Protein AF-0000000069709368 (afdb_homodimer)

Nearest PDB structures (foldseek):
  3f72-assembly1_A  TM=7.891E-01  e=1.833E-05  Staphylococcus aureus
  3f72-assembly2_C  TM=7.625E-01  e=3.034E-05  Staphylococcus aureus
  6xjf-assembly4_D  TM=6.792E-01  e=9.091E-04  Pyrococcus furiosus DSM 3638
  6xjf-assembly3_C  TM=7.004E-01  e=1.817E-03  Pyrococcus furiosus DSM 3638
  6kf9-assembly1_G  TM=6.486E-01  e=1.504E-03  Thermococcus kodakarensis KOD1

Solvent-accessible surface area (backbone atoms only — not comparable to full-atom values): 15000 Å² total; per-residue (Å²): 134,82,78,76,74,74,74,79,75,76,56,71,63,54,62,36,52,51,32,19,47,48,48,43,25,33,71,74,58,35,90,72,49,56,77,51,51,58,55,50,26,47,52,35,40,51,52,24,35,65,64,43,33,31,50,51,54,51,33,71,74,63,48,63,43,30,64,64,52,49,13,63,69,26,56,32,56,48,81,75,38,49,63,49,52,50,51,36,38,74,69,48,29,31,42,83,43,74,40,74,37,85,92,43,102,43,76,46,58,31,34,30,58,28,74,60,24,47,52,50,51,49,53,52,54,49,49,51,52,53,52,48,50,54,51,71,72,93,134,82,79,75,77,73,71,78,75,76,56,72,64,54,62,36,49,51,33,19,46,49,50,43,26,33,70,73,56,37,89,68,55,56,77,51,51,57,54,50,28,49,50,34,40,50,51,24,36,64,63,42,32,31,52,52,53,52,34,71,74,64,47,61,40,29,63,64,54,48,14,61,70,26,56,34,57,47,81,75,39,50,64,50,50,52,52,35,38,74,71,49,30,32,44,82,44,75,40,76,37,86,92,42,102,44,74,45,58,32,34,29,58,28,74,60,25,48,52,50,51,48,54,52,53,50,48,50,54,53,52,48,50,56,53,71,72,93

InterPro domains:
  IPR001845 HTH ArsR-type DNA-binding domain [PS50987] (32-127)
  IPR001845 HTH ArsR-type DNA-binding domain [SM00418] (42-125)
  IPR011991 ArsR-like helix-turn-helix domain [cd00090] (47-115)
  IPR036388 Winged helix-like DNA-binding domain superfamily [G3DSA:1.10.10.10] (38-133)
  IPR036390 Winged helix DNA-binding domain superfamily [SSF46785] (39-126)
  IPR051011 Metal-responsive transcriptional regulator [PTHR43132] (37-122)

Sequence (276 aa):
MADSSSAPRPDPDDGERADAIAAVTAGLFGDHNLLGLEEYLELFEEIAERNRFAVLFVL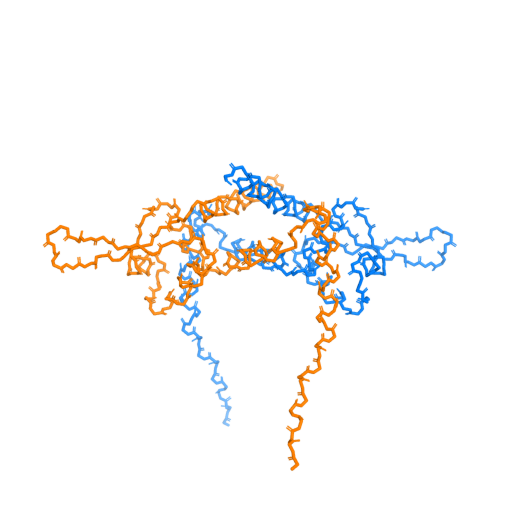SSEEKMSATELGEALGRSENGLHYHLNRLVNAGLIENRKQAKPDAEGLYSYYELTGLGADLTDAVTTFIQEEKHAFEHYMADSSSAPRPDPDDGERADAIAAVTAGLFGDHNLLGLEEYLELFEEIAERNRFAVLFVLSSEEKMSATELGEALGRSENGLHYHLNRLVNAGLIENRKQAKPDAEGLYSYYELTGLGADLTDAVTTFIQEEKHAFEHY

Structure (mmCIF, N/CA/C/O backbone):
data_AF-0000000069709368-model_v1
#
loop_
_entity.id
_entity.type
_entity.pdbx_description
1 polymer 'MarR family transcriptional regulator'
#
loop_
_atom_site.group_PDB
_atom_site.id
_atom_site.type_symbol
_atom_site.label_atom_id
_atom_site.label_alt_id
_atom_site.label_comp_id
_atom_site.label_asym_id
_atom_site.label_entity_id
_atom_site.label_seq_id
_atom_site.pdbx_PDB_ins_code
_atom_site.Cartn_x
_atom_site.Cartn_y
_atom_site.Cartn_z
_atom_site.occupancy
_atom_site.B_iso_or_equiv
_atom_site.auth_seq_id
_atom_site.auth_comp_id
_atom_site.auth_asym_id
_atom_site.auth_atom_id
_atom_site.pdbx_PDB_model_num
ATOM 1 N N . MET A 1 1 ? -30.094 -17.875 36.5 1 26.02 1 MET A N 1
ATOM 2 C CA . MET A 1 1 ? -29.609 -18.594 35.344 1 26.02 1 MET A CA 1
ATOM 3 C C . MET A 1 1 ? -28.828 -17.672 34.406 1 26.02 1 MET A C 1
ATOM 5 O O . MET A 1 1 ? -29.391 -16.719 33.844 1 26.02 1 MET A O 1
ATOM 9 N N . ALA A 1 2 ? -27.5 -17.391 34.688 1 39.81 2 ALA A N 1
ATOM 10 C CA . ALA A 1 2 ? -26.578 -16.5 34 1 39.81 2 ALA A CA 1
ATOM 11 C C . ALA A 1 2 ? -26.453 -16.859 32.531 1 39.81 2 ALA A C 1
ATOM 13 O O . ALA A 1 2 ? -26.25 -18.016 32.156 1 39.81 2 ALA A O 1
ATOM 14 N N . ASP A 1 3 ? -27.141 -16.188 31.656 1 36.22 3 ASP A N 1
ATOM 15 C CA . ASP A 1 3 ? -27.062 -16.359 30.219 1 36.22 3 ASP A CA 1
ATOM 16 C C . ASP A 1 3 ? -25.609 -16.281 29.734 1 36.22 3 ASP A C 1
ATOM 18 O O . ASP A 1 3 ? -24.938 -15.273 29.938 1 36.22 3 ASP A O 1
ATOM 22 N N . SER A 1 4 ? -24.922 -17.438 29.656 1 41.28 4 SER A N 1
ATOM 23 C CA . SER A 1 4 ? -23.578 -17.656 29.125 1 41.28 4 SER A CA 1
ATOM 24 C C . SER A 1 4 ? -23.422 -17.031 27.75 1 41.28 4 SER A C 1
ATOM 26 O O . SER A 1 4 ? -24.016 -17.516 26.781 1 41.28 4 SER A O 1
ATOM 28 N N . SER A 1 5 ? -23.312 -15.766 27.672 1 40.75 5 SER A N 1
ATOM 29 C CA . SER A 1 5 ? -23.062 -15.055 26.422 1 40.75 5 SER A CA 1
ATOM 30 C C . SER A 1 5 ? -21.953 -15.734 25.609 1 40.75 5 SER A C 1
ATOM 32 O O . SER A 1 5 ? -20.828 -15.883 26.094 1 40.75 5 SER A O 1
ATOM 34 N N . SER A 1 6 ? -22.297 -16.75 24.812 1 37.56 6 SER A N 1
ATOM 35 C CA . SER A 1 6 ? -21.422 -17.484 23.906 1 37.56 6 SER A CA 1
ATOM 36 C C . SER A 1 6 ? -20.469 -16.547 23.172 1 37.56 6 SER A C 1
ATOM 38 O O . SER A 1 6 ? -20.875 -15.539 22.609 1 37.56 6 SER A O 1
ATOM 40 N N . ALA A 1 7 ? -19.234 -16.484 23.594 1 45.69 7 ALA A N 1
ATOM 41 C CA . ALA A 1 7 ? -18.156 -15.781 22.891 1 45.69 7 ALA A CA 1
ATOM 42 C C . ALA A 1 7 ? -18.25 -15.977 21.391 1 45.69 7 ALA A C 1
ATOM 44 O O . ALA A 1 7 ? -18.562 -17.078 20.906 1 45.69 7 ALA A O 1
ATOM 45 N N . PRO A 1 8 ? -18.391 -14.969 20.531 1 45.47 8 PRO A N 1
ATOM 46 C CA . PRO A 1 8 ? -18.594 -15.164 19.094 1 45.47 8 PRO A CA 1
ATOM 47 C C . PRO A 1 8 ? -17.609 -16.172 18.5 1 45.47 8 PRO A C 1
ATOM 49 O O . PRO A 1 8 ? -16.484 -16.297 18.969 1 45.47 8 PRO A O 1
ATOM 52 N N . ARG A 1 9 ? -17.953 -17.219 17.734 1 44.69 9 ARG A N 1
ATOM 53 C CA . ARG A 1 9 ? -17.188 -18.25 17.047 1 44.69 9 ARG A CA 1
ATOM 54 C C . ARG A 1 9 ? -16.031 -17.641 16.25 1 44.69 9 ARG A C 1
ATOM 56 O O . ARG A 1 9 ? -16.188 -16.609 15.617 1 44.69 9 ARG A O 1
ATOM 63 N N . PRO A 1 10 ? -14.828 -17.969 16.688 1 42.38 10 PRO A N 1
ATOM 64 C CA . PRO A 1 10 ? -13.711 -17.406 15.938 1 42.38 10 PRO A CA 1
ATOM 65 C C . PRO A 1 10 ? -13.914 -17.516 14.422 1 42.38 10 PRO A C 1
ATOM 67 O O . PRO A 1 10 ? -14.477 -18.5 13.938 1 42.38 10 PRO A O 1
ATOM 70 N N . ASP A 1 11 ? -14.039 -16.484 13.719 1 43.44 11 ASP A N 1
ATOM 71 C CA . ASP A 1 11 ? -14.195 -16.484 12.273 1 43.44 11 ASP A CA 1
ATOM 72 C C . ASP A 1 11 ? -13.148 -17.375 11.602 1 43.44 11 ASP A C 1
ATOM 74 O O . ASP A 1 11 ? -11.961 -17.281 11.906 1 43.44 11 ASP A O 1
ATOM 78 N N . PRO A 1 12 ? -13.523 -18.484 11.109 1 48.34 12 PRO A N 1
ATOM 79 C CA . PRO A 1 12 ? -12.609 -19.406 10.445 1 48.34 12 PRO A CA 1
ATOM 80 C C . PRO A 1 12 ? -11.484 -18.703 9.695 1 48.34 12 PRO A C 1
ATOM 82 O O . PRO A 1 12 ? -10.398 -19.25 9.523 1 48.34 12 PRO A O 1
ATOM 85 N N . ASP A 1 13 ? -11.781 -17.547 9.188 1 49.06 13 ASP A N 1
ATOM 86 C CA . ASP A 1 13 ? -10.805 -16.75 8.438 1 49.06 13 ASP A CA 1
ATOM 87 C C . ASP A 1 13 ? -9.672 -16.281 9.344 1 49.06 13 ASP A C 1
ATOM 89 O O . ASP A 1 13 ? -8.586 -15.953 8.867 1 49.06 13 ASP A O 1
ATOM 93 N N . ASP A 1 14 ? -10 -16.266 10.562 1 52.12 14 ASP A N 1
ATOM 94 C CA . ASP A 1 14 ? -8.992 -15.844 11.539 1 52.12 14 ASP A CA 1
ATOM 95 C C . ASP A 1 14 ? -7.797 -16.797 11.539 1 52.12 14 ASP A C 1
ATOM 97 O O . ASP A 1 14 ? -6.648 -16.344 11.617 1 52.12 14 ASP A O 1
ATOM 101 N N . GLY A 1 15 ? -8.164 -18.031 11.609 1 52 15 GLY A N 1
ATOM 102 C CA . GLY A 1 15 ? -7.109 -19.047 11.609 1 52 15 GLY A CA 1
ATOM 103 C C . GLY A 1 15 ? -6.238 -19 10.367 1 52 15 GLY A C 1
ATOM 104 O O . GLY A 1 15 ? -5.023 -19.188 10.453 1 52 15 GLY A O 1
ATOM 105 N N . GLU A 1 16 ? -6.914 -18.859 9.312 1 53.69 16 GLU A N 1
ATOM 106 C CA . GLU A 1 16 ? -6.258 -18.812 8.008 1 53.69 16 GLU A CA 1
ATOM 107 C C . GLU A 1 16 ? -5.355 -17.594 7.887 1 53.69 16 GLU A C 1
ATOM 109 O O . GLU A 1 16 ? -4.293 -17.656 7.27 1 53.69 16 GLU A O 1
ATOM 114 N N . ARG A 1 17 ? -5.828 -16.469 8.523 1 55.56 17 ARG A N 1
ATOM 115 C CA . ARG A 1 17 ? -5.031 -15.242 8.562 1 55.56 17 ARG A CA 1
ATOM 116 C C . ARG A 1 17 ? -3.695 -15.484 9.25 1 55.56 17 ARG A C 1
ATOM 118 O O . ARG A 1 17 ? -2.656 -15.016 8.781 1 55.56 17 ARG A O 1
ATOM 125 N N . ALA A 1 18 ? -3.789 -16.297 10.281 1 58.22 18 ALA A N 1
ATOM 126 C CA . ALA A 1 18 ? -2.635 -16.5 11.156 1 58.22 18 ALA A CA 1
ATOM 127 C C . ALA A 1 18 ? -1.525 -17.25 10.43 1 58.22 18 ALA A C 1
ATOM 129 O O . ALA A 1 18 ? -0.347 -16.906 10.555 1 58.22 18 ALA A O 1
ATOM 130 N N . ASP A 1 19 ? -2.014 -18.047 9.562 1 66.19 19 ASP A N 1
ATOM 131 C CA . ASP A 1 19 ? -0.994 -18.922 8.992 1 66.19 19 ASP A CA 1
ATOM 132 C C . ASP A 1 19 ? -0.2 -18.188 7.902 1 66.19 19 ASP A C 1
ATOM 134 O O . ASP A 1 19 ? 1.029 -18.281 7.863 1 66.19 19 ASP A O 1
ATOM 138 N N . ALA A 1 20 ? -0.855 -17.422 7.125 1 63.88 20 ALA A N 1
ATOM 139 C CA . ALA A 1 20 ? -0.127 -16.734 6.062 1 63.88 20 ALA A CA 1
ATOM 140 C C . ALA A 1 20 ? 0.843 -15.703 6.637 1 63.88 20 ALA A C 1
ATOM 142 O O . ALA A 1 20 ? 2.002 -15.633 6.223 1 63.88 20 ALA A O 1
ATOM 143 N N . ILE A 1 21 ? 0.411 -15.109 7.559 1 63.56 21 ILE A N 1
ATOM 144 C CA . ILE A 1 21 ? 1.22 -14.07 8.188 1 63.56 21 ILE A CA 1
ATOM 145 C C . ILE A 1 21 ? 2.418 -14.703 8.891 1 63.56 21 ILE A C 1
ATOM 147 O O . ILE A 1 21 ? 3.537 -14.188 8.805 1 63.56 21 ILE A O 1
ATOM 151 N N . ALA A 1 22 ? 2.111 -15.781 9.461 1 70.88 22 ALA A N 1
ATOM 152 C CA . ALA A 1 22 ? 3.195 -16.453 10.18 1 70.88 22 ALA A CA 1
ATOM 153 C C . ALA A 1 22 ? 4.297 -16.891 9.219 1 70.88 22 ALA A C 1
ATOM 155 O O . ALA A 1 22 ? 5.484 -16.734 9.508 1 70.88 22 ALA A O 1
ATOM 156 N N . ALA A 1 23 ? 3.91 -17.438 8.18 1 67.25 23 ALA A N 1
ATOM 157 C CA . ALA A 1 23 ? 4.875 -17.922 7.199 1 67.25 23 ALA A CA 1
ATOM 158 C C . ALA A 1 23 ? 5.715 -16.797 6.633 1 67.25 23 ALA A C 1
ATOM 160 O O . ALA A 1 23 ? 6.941 -16.891 6.559 1 67.25 23 ALA A O 1
ATOM 161 N N . VAL A 1 24 ? 5.117 -15.727 6.309 1 69.69 24 VAL A N 1
ATOM 162 C CA . VAL A 1 24 ? 5.82 -14.609 5.691 1 69.69 24 VAL A CA 1
ATOM 163 C C . VAL A 1 24 ? 6.68 -13.898 6.738 1 69.69 24 VAL A C 1
ATOM 165 O O . VAL A 1 24 ? 7.816 -13.516 6.457 1 69.69 24 VAL A O 1
ATOM 168 N N . THR A 1 25 ? 6.062 -13.781 7.855 1 67.5 25 THR A N 1
ATOM 169 C CA . THR A 1 25 ? 6.793 -13.125 8.938 1 67.5 25 THR A CA 1
ATOM 170 C C . THR A 1 25 ? 8.102 -13.852 9.219 1 67.5 25 THR A C 1
ATOM 172 O O . THR A 1 25 ? 9.148 -13.219 9.391 1 67.5 25 THR A O 1
ATOM 175 N N . ALA A 1 26 ? 7.996 -15.133 9.305 1 70.88 26 ALA A N 1
ATOM 176 C CA . ALA A 1 26 ? 9.188 -15.938 9.523 1 70.88 26 ALA A CA 1
ATOM 177 C C . ALA A 1 26 ? 10.219 -15.711 8.422 1 70.88 26 ALA A C 1
ATOM 179 O O . ALA A 1 26 ? 11.422 -15.656 8.68 1 70.88 26 ALA A O 1
ATOM 180 N N . GLY A 1 27 ? 9.812 -15.633 7.297 1 69.06 27 GLY A N 1
ATOM 181 C CA . GLY A 1 27 ? 10.703 -15.414 6.168 1 69.06 27 GLY A CA 1
ATOM 182 C C . GLY A 1 27 ? 11.352 -14.047 6.176 1 69.06 27 GLY A C 1
ATOM 183 O O . GLY A 1 27 ? 12.531 -13.906 5.859 1 69.06 27 GLY A O 1
ATOM 184 N N . LEU A 1 28 ? 10.578 -13.125 6.516 1 66 28 LEU A N 1
ATOM 185 C CA . LEU A 1 28 ? 11.047 -11.75 6.449 1 66 28 LEU A CA 1
ATOM 186 C C . LEU A 1 28 ? 11.789 -11.367 7.727 1 66 28 LEU A C 1
ATOM 188 O O . LEU A 1 28 ? 12.773 -10.625 7.68 1 66 28 LEU A O 1
ATOM 192 N N . PHE A 1 29 ? 11.078 -11.734 8.82 1 65.25 29 PHE A N 1
ATOM 193 C CA . PHE A 1 29 ? 11.562 -11.195 10.094 1 65.25 29 PHE A CA 1
ATOM 194 C C . PHE A 1 29 ? 12.219 -12.297 10.922 1 65.25 29 PHE A C 1
ATOM 196 O O . PHE A 1 29 ? 12.773 -12.023 11.992 1 65.25 29 PHE A O 1
ATOM 203 N N . GLY A 1 30 ? 12.305 -13.289 10.32 1 61.16 30 GLY A N 1
ATOM 204 C CA . GLY A 1 30 ? 12.672 -14.367 11.219 1 61.16 30 GLY A CA 1
ATOM 205 C C . GLY A 1 30 ? 11.656 -14.602 12.312 1 61.16 30 GLY A C 1
ATOM 206 O O . GLY A 1 30 ? 10.641 -13.906 12.391 1 61.16 30 GLY A O 1
ATOM 207 N N . ASP A 1 31 ? 11.422 -15.852 12.938 1 55.56 31 ASP A N 1
ATOM 208 C CA . ASP A 1 31 ? 10.484 -16.312 13.953 1 55.56 31 ASP A CA 1
ATOM 209 C C . ASP A 1 31 ? 10.117 -15.18 14.914 1 55.56 31 ASP A C 1
ATOM 211 O O . ASP A 1 31 ? 9.305 -15.367 15.82 1 55.56 31 ASP A O 1
ATOM 215 N N . HIS A 1 32 ? 10.703 -14.047 14.906 1 52.88 32 HIS A N 1
ATOM 216 C CA . HIS A 1 32 ? 10.57 -13.195 16.078 1 52.88 32 HIS A CA 1
ATOM 217 C C . HIS A 1 32 ? 9.367 -12.266 15.953 1 52.88 32 HIS A C 1
ATOM 219 O O . HIS A 1 32 ? 8.719 -11.945 16.953 1 52.88 32 HIS A O 1
ATOM 225 N N . ASN A 1 33 ? 9.055 -11.305 14.945 1 52.97 33 ASN A N 1
ATOM 226 C CA . ASN A 1 33 ? 8.164 -10.203 15.273 1 52.97 33 ASN A CA 1
ATOM 227 C C . ASN A 1 33 ? 7.039 -10.062 14.25 1 52.97 33 ASN A C 1
ATOM 229 O O . ASN A 1 33 ? 7.113 -9.227 13.352 1 52.97 33 ASN A O 1
ATOM 233 N N . LEU A 1 34 ? 6.07 -11.008 14.281 1 54.16 34 LEU A N 1
ATOM 234 C CA . LEU A 1 34 ? 4.816 -10.977 13.531 1 54.16 34 LEU A CA 1
ATOM 235 C C . LEU A 1 34 ? 4.145 -9.609 13.664 1 54.16 34 LEU A C 1
ATOM 237 O O . LEU A 1 34 ? 3.545 -9.117 12.703 1 54.16 34 LEU A O 1
ATOM 241 N N . LEU A 1 35 ? 4.129 -9.078 15.023 1 56.97 35 LEU A N 1
ATOM 242 C CA . LEU A 1 35 ? 3.508 -7.785 15.289 1 56.97 35 LEU A CA 1
ATOM 243 C C . LEU A 1 35 ? 4.062 -6.711 14.359 1 56.97 35 LEU A C 1
ATOM 245 O O . LEU A 1 35 ? 3.322 -5.836 13.906 1 56.97 35 LEU A O 1
ATOM 249 N N . GLY A 1 36 ? 5.141 -7.203 13.719 1 78.38 36 GLY A N 1
ATOM 250 C CA . GLY A 1 36 ? 5.789 -6.168 12.93 1 78.38 36 GLY A CA 1
ATOM 251 C C . GLY A 1 36 ? 5.266 -6.094 11.508 1 78.38 36 GLY A C 1
ATOM 252 O O . GLY A 1 36 ? 5.078 -5 10.969 1 78.38 36 GLY A O 1
ATOM 253 N N . LEU A 1 37 ? 4.75 -7.293 11.07 1 84.12 37 LEU A N 1
ATOM 254 C CA . LEU A 1 37 ? 4.324 -7.27 9.672 1 84.12 37 LEU A CA 1
ATOM 255 C C . LEU A 1 37 ? 2.969 -6.586 9.523 1 84.12 37 LEU A C 1
ATOM 257 O O . LEU A 1 37 ? 2.75 -5.824 8.586 1 84.12 37 LEU A O 1
ATOM 261 N N . GLU A 1 38 ? 2.072 -6.82 10.469 1 87.88 38 GLU A N 1
ATOM 262 C CA . GLU A 1 38 ? 0.729 -6.25 10.414 1 87.88 38 GLU A CA 1
ATOM 263 C C . GLU A 1 38 ? 0.775 -4.727 10.461 1 87.88 38 GLU A C 1
ATOM 265 O O . GLU A 1 38 ? -0.031 -4.059 9.805 1 87.88 38 GLU A O 1
ATOM 270 N N . GLU A 1 39 ? 1.641 -4.25 11.211 1 90.5 39 GLU A N 1
ATOM 271 C CA . GLU A 1 39 ? 1.799 -2.801 11.305 1 90.5 39 GLU A CA 1
ATOM 272 C C . GLU A 1 39 ? 2.254 -2.207 9.977 1 90.5 39 GLU A C 1
ATOM 274 O O . GLU A 1 39 ? 1.789 -1.137 9.578 1 90.5 39 GLU A O 1
ATOM 279 N N . TYR A 1 40 ? 3.139 -2.939 9.328 1 92.38 40 TYR A N 1
ATOM 280 C CA . TYR A 1 40 ? 3.604 -2.463 8.031 1 92.38 40 TYR A CA 1
ATOM 281 C C . TYR A 1 40 ? 2.492 -2.549 6.988 1 92.38 40 TYR A C 1
ATOM 283 O O . TYR A 1 40 ? 2.359 -1.663 6.141 1 92.38 40 TYR A O 1
ATOM 291 N N . LEU A 1 41 ? 1.716 -3.625 7.047 1 93.81 41 LEU A N 1
ATOM 292 C CA . LEU A 1 41 ? 0.607 -3.768 6.109 1 93.81 41 LEU A CA 1
ATOM 293 C C . LEU A 1 41 ? -0.417 -2.656 6.309 1 93.81 41 LEU A C 1
ATOM 295 O O . LEU A 1 41 ? -1.001 -2.164 5.34 1 93.81 41 LEU A O 1
ATOM 299 N N . GLU A 1 42 ? -0.613 -2.25 7.504 1 94.5 42 GLU A N 1
ATOM 300 C CA . GLU A 1 42 ? -1.481 -1.112 7.797 1 94.5 42 GLU A CA 1
ATOM 301 C C . GLU A 1 42 ? -0.948 0.167 7.156 1 94.5 42 GLU A C 1
ATOM 303 O O . GLU A 1 42 ? -1.72 0.978 6.641 1 94.5 42 GLU A O 1
ATOM 308 N N . LEU A 1 43 ? 0.344 0.351 7.242 1 96.06 43 LEU A N 1
ATOM 309 C CA . LEU A 1 43 ? 0.959 1.515 6.613 1 96.06 43 LEU A CA 1
ATOM 310 C C . LEU A 1 43 ? 0.654 1.55 5.117 1 96.06 43 LEU A C 1
ATOM 312 O O . LEU A 1 43 ? 0.327 2.605 4.57 1 96.06 43 LEU A O 1
ATOM 316 N N . PHE A 1 44 ? 0.762 0.389 4.52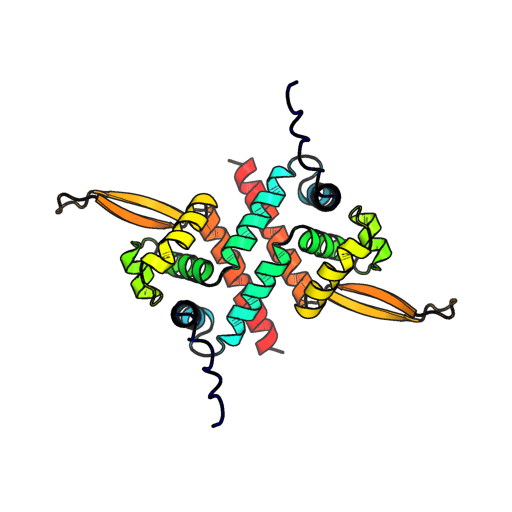7 1 96 44 PHE A N 1
ATOM 317 C CA . PHE A 1 44 ? 0.496 0.309 3.096 1 96 44 PHE A CA 1
ATOM 318 C C . PHE A 1 44 ? -0.977 0.572 2.805 1 96 44 PHE A C 1
ATOM 320 O O . PHE A 1 44 ? -1.313 1.186 1.79 1 96 44 PHE A O 1
ATOM 327 N N . GLU A 1 45 ? -1.786 0.135 3.652 1 96.38 45 GLU A N 1
ATOM 328 C CA . GLU A 1 45 ? -3.213 0.418 3.527 1 96.38 45 GLU A CA 1
ATOM 329 C C . GLU A 1 45 ? -3.488 1.916 3.611 1 96.38 45 GLU A C 1
ATOM 331 O O . GLU A 1 45 ? -4.273 2.455 2.826 1 96.38 45 GLU A O 1
ATOM 336 N N . GLU A 1 46 ? -2.922 2.533 4.523 1 96.81 46 GLU A N 1
ATOM 337 C CA . GLU A 1 46 ? -3.152 3.959 4.73 1 96.81 46 GLU A CA 1
ATOM 338 C C . GLU A 1 46 ? -2.711 4.773 3.518 1 96.81 46 GLU A C 1
ATOM 340 O O . GLU A 1 46 ? -3.42 5.68 3.08 1 96.81 46 GLU A O 1
ATOM 345 N N . ILE A 1 47 ? -1.572 4.469 2.961 1 94.44 47 ILE A N 1
ATOM 346 C CA . ILE A 1 47 ? -1.017 5.281 1.884 1 94.44 47 ILE A CA 1
ATOM 347 C C . ILE A 1 47 ? -1.759 4.984 0.583 1 94.44 47 ILE A C 1
ATOM 349 O O . ILE A 1 47 ? -1.702 5.777 -0.363 1 94.44 47 ILE A O 1
ATOM 353 N N . ALA A 1 48 ? -2.443 3.822 0.547 1 95.56 48 ALA A N 1
ATOM 354 C CA . ALA A 1 48 ? -3.18 3.441 -0.656 1 95.56 48 ALA A CA 1
ATOM 355 C C . ALA A 1 48 ? -4.445 4.277 -0.813 1 95.56 48 ALA A C 1
ATOM 357 O O . ALA A 1 48 ? -5.039 4.32 -1.894 1 95.56 48 ALA A O 1
ATOM 358 N N . GLU A 1 49 ? -4.883 4.941 0.213 1 93.56 49 GLU A N 1
ATOM 359 C CA . GLU A 1 49 ? -6.066 5.797 0.152 1 93.56 49 GLU A CA 1
ATOM 360 C C . GLU A 1 49 ? -5.746 7.141 -0.498 1 93.56 49 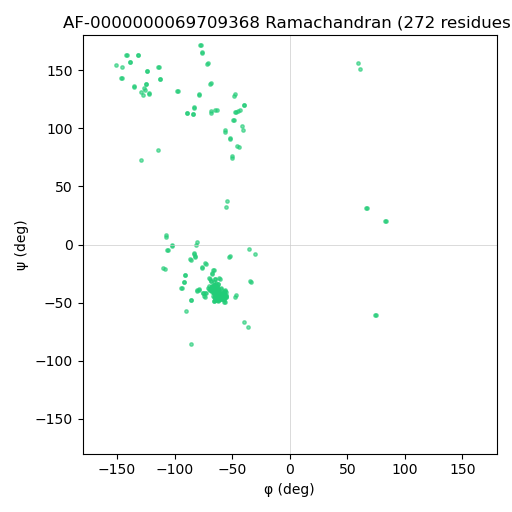GLU A C 1
ATOM 362 O O . GLU A 1 49 ? -4.824 7.84 -0.068 1 93.56 49 GLU A O 1
ATOM 367 N N . ARG A 1 50 ? -6.531 7.488 -1.455 1 89.56 50 ARG A N 1
ATOM 368 C CA . ARG A 1 50 ? -6.223 8.602 -2.348 1 89.56 50 ARG A CA 1
ATOM 369 C C . ARG A 1 50 ? -6 9.891 -1.56 1 89.56 50 ARG A C 1
ATOM 371 O O . ARG A 1 50 ? -5.023 10.602 -1.791 1 89.56 50 ARG A O 1
ATOM 378 N N . ASN A 1 51 ? -6.859 10.227 -0.687 1 90.25 51 ASN A N 1
ATOM 379 C CA . ASN A 1 51 ? -6.73 11.461 0.081 1 90.25 51 ASN A CA 1
ATOM 380 C C . ASN A 1 51 ? -5.523 11.414 1.015 1 90.25 51 ASN A C 1
ATOM 382 O O . ASN A 1 51 ? -4.82 12.414 1.177 1 90.25 51 ASN A O 1
ATOM 386 N N . ARG A 1 52 ? -5.293 10.312 1.589 1 94.81 52 ARG A N 1
ATOM 387 C CA . ARG A 1 52 ? -4.16 10.156 2.498 1 94.81 52 ARG A CA 1
ATOM 388 C C . ARG A 1 52 ? -2.838 10.219 1.743 1 94.81 52 ARG A C 1
ATOM 390 O O . ARG A 1 52 ? -1.869 10.805 2.223 1 94.81 52 ARG A O 1
ATOM 397 N N . PHE A 1 53 ? -2.902 9.672 0.596 1 93.75 53 PHE A N 1
ATOM 398 C CA . PHE A 1 53 ? -1.728 9.805 -0.256 1 93.75 53 PHE A CA 1
ATOM 399 C C . PHE A 1 53 ? -1.458 11.273 -0.578 1 93.75 53 PHE A C 1
ATOM 401 O O . PHE A 1 53 ? -0.322 11.734 -0.472 1 93.75 53 PHE A O 1
ATOM 408 N N . ALA A 1 54 ? -2.482 11.938 -0.935 1 91 54 ALA A N 1
ATOM 409 C CA . ALA A 1 54 ? -2.355 13.336 -1.314 1 91 54 ALA A CA 1
ATOM 410 C C . ALA A 1 54 ? -1.828 14.18 -0.153 1 91 54 ALA A C 1
ATOM 412 O O . ALA A 1 54 ? -0.967 15.039 -0.342 1 91 54 ALA A O 1
ATOM 413 N N . VAL A 1 55 ? -2.289 13.922 1.01 1 93.25 55 VAL A N 1
ATOM 414 C CA . VAL A 1 55 ? -1.851 14.641 2.205 1 93.25 55 VAL A CA 1
ATOM 415 C C . VAL A 1 55 ? -0.358 14.406 2.428 1 93.25 55 VAL A C 1
ATOM 417 O O . VAL A 1 55 ? 0.4 15.359 2.629 1 93.25 55 VAL A O 1
ATOM 420 N N . LEU A 1 56 ? 0.038 13.188 2.355 1 95.38 56 LEU A N 1
ATOM 421 C CA . LEU A 1 56 ? 1.437 12.836 2.582 1 95.38 56 LEU A CA 1
ATOM 422 C C . LEU A 1 56 ? 2.334 13.484 1.533 1 95.38 56 LEU A C 1
ATOM 424 O O . LEU A 1 56 ? 3.404 14.008 1.86 1 95.38 56 LEU A O 1
ATOM 428 N N . PHE A 1 57 ? 1.837 13.453 0.342 1 92.31 57 PHE A N 1
ATOM 429 C CA . PHE A 1 57 ? 2.611 14.023 -0.756 1 92.31 57 PHE A CA 1
ATOM 430 C C . PHE A 1 57 ? 2.807 15.516 -0.565 1 92.31 57 PHE A C 1
ATOM 432 O O . PHE A 1 57 ? 3.926 16.031 -0.681 1 92.31 57 PHE A O 1
ATOM 439 N N . VAL A 1 58 ? 1.767 16.188 -0.251 1 90.75 58 VAL A N 1
ATOM 440 C CA . VAL A 1 58 ? 1.819 17.641 -0.09 1 90.75 58 VAL A CA 1
ATOM 441 C C . VAL A 1 58 ? 2.725 18 1.086 1 90.75 58 VAL A C 1
ATOM 443 O O . VAL A 1 58 ? 3.518 18.938 1.004 1 90.75 58 VAL A O 1
ATOM 446 N N . LEU A 1 59 ? 2.66 17.234 2.135 1 93.94 59 LEU A N 1
ATOM 447 C CA . LEU A 1 59 ? 3.482 17.5 3.311 1 93.94 59 LEU A CA 1
ATOM 448 C C . LEU A 1 59 ? 4.953 17.219 3.021 1 93.94 59 LEU A C 1
ATOM 450 O O . LEU A 1 59 ? 5.836 17.781 3.67 1 93.94 59 LEU A O 1
ATOM 454 N N . SER A 1 60 ? 5.145 16.328 2.141 1 92.69 60 SER A N 1
ATOM 455 C CA . SER A 1 60 ? 6.52 16 1.773 1 92.69 60 SER A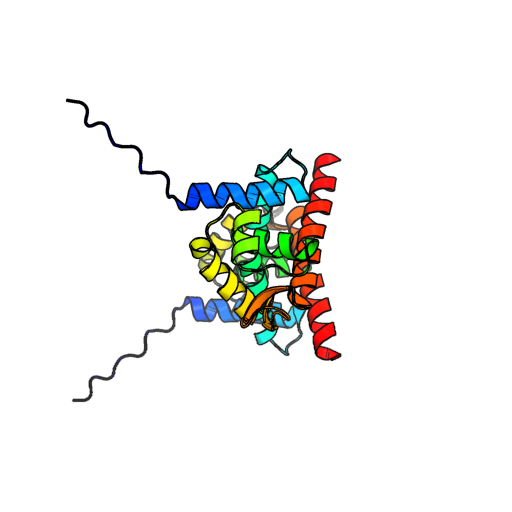 CA 1
ATOM 456 C C . SER A 1 60 ? 7.18 17.172 1.046 1 92.69 60 SER A C 1
ATOM 458 O O . SER A 1 60 ? 8.398 17.344 1.104 1 92.69 60 SER A O 1
ATOM 460 N N . SER A 1 61 ? 6.387 17.984 0.433 1 86.75 61 SER A N 1
ATOM 461 C CA . SER A 1 61 ? 6.898 19.125 -0.334 1 86.75 61 SER A CA 1
ATOM 462 C C . SER A 1 61 ? 6.941 20.391 0.512 1 86.75 61 SER A C 1
ATOM 464 O O . SER A 1 61 ? 7.824 21.234 0.336 1 86.75 61 SER A O 1
ATOM 466 N N . GLU A 1 62 ? 5.988 20.688 1.42 1 81.69 62 GLU A N 1
ATOM 467 C CA . GLU A 1 62 ? 5.82 21.953 2.137 1 81.69 62 GLU A CA 1
ATOM 468 C C . GLU A 1 62 ? 6.254 21.828 3.592 1 81.69 62 GLU A C 1
ATOM 470 O O . GLU A 1 62 ? 6.367 22.828 4.305 1 81.69 62 GLU A O 1
ATOM 475 N N . GLU A 1 63 ? 6.629 20.609 4.09 1 84 63 GLU A N 1
ATOM 476 C CA . GLU A 1 63 ? 7.18 20.281 5.398 1 84 63 GLU A CA 1
ATOM 477 C C . GLU A 1 63 ? 6.105 20.328 6.48 1 84 63 GLU A C 1
ATOM 479 O O . GLU A 1 63 ? 5.902 19.359 7.215 1 84 63 GLU A O 1
ATOM 484 N N . LYS A 1 64 ? 5.387 21.641 6.734 1 91.69 64 LYS A N 1
ATOM 485 C CA . LYS A 1 64 ? 4.34 21.719 7.746 1 91.69 64 LYS A CA 1
ATOM 486 C C . LYS A 1 64 ? 3.127 22.484 7.219 1 91.69 64 LYS A C 1
ATOM 488 O O . LYS A 1 64 ? 3.277 23.469 6.488 1 91.69 64 LYS A O 1
ATOM 493 N N . MET A 1 65 ? 1.912 21.984 7.477 1 92.5 65 MET A N 1
ATOM 494 C CA . MET A 1 65 ? 0.669 22.625 7.055 1 92.5 65 MET A CA 1
ATOM 495 C C . MET A 1 65 ? -0.436 22.391 8.078 1 92.5 65 MET A C 1
ATOM 497 O O . MET A 1 65 ? -0.547 21.297 8.641 1 92.5 65 MET A O 1
ATOM 501 N N . SER A 1 66 ? -1.237 23.438 8.227 1 91.69 66 SER A N 1
ATOM 502 C CA . SER A 1 66 ? -2.439 23.281 9.039 1 91.69 66 SER A CA 1
ATOM 503 C C . SER A 1 66 ? -3.52 22.516 8.281 1 91.69 66 SER A C 1
ATOM 505 O O . SER A 1 66 ? -3.41 22.312 7.074 1 91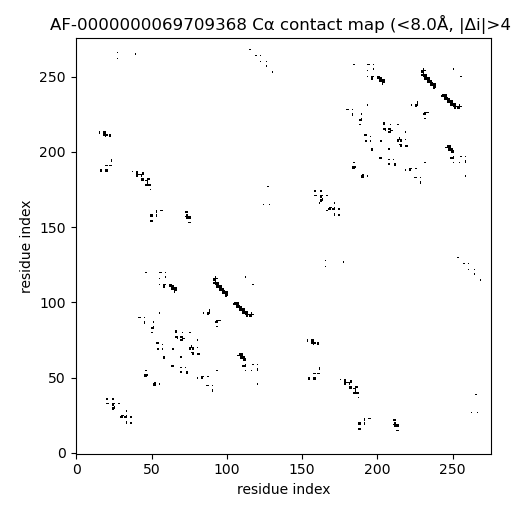.69 66 SER A O 1
ATOM 507 N N . ALA A 1 67 ? -4.57 22.047 9.055 1 91.88 67 ALA A N 1
ATOM 508 C CA . ALA A 1 67 ? -5.699 21.359 8.414 1 91.88 67 ALA A CA 1
ATOM 509 C C . ALA A 1 67 ? -6.328 22.25 7.34 1 91.88 67 ALA A C 1
ATOM 511 O O . ALA A 1 67 ? -6.688 21.75 6.266 1 91.88 67 ALA A O 1
ATOM 512 N N . THR A 1 68 ? -6.441 23.516 7.617 1 88.75 68 THR A N 1
ATOM 513 C CA . THR A 1 68 ? -7.02 24.469 6.676 1 88.75 68 THR A CA 1
ATOM 514 C C . THR A 1 68 ? -6.16 24.578 5.422 1 88.75 68 THR A C 1
ATOM 516 O O . THR A 1 68 ? -6.676 24.547 4.305 1 88.75 68 THR A O 1
ATOM 519 N N . GLU A 1 69 ? -4.883 24.703 5.59 1 88.94 69 GLU A N 1
ATOM 520 C CA . GLU A 1 69 ? -3.949 24.797 4.473 1 88.94 69 GLU A CA 1
ATOM 521 C C . GLU A 1 69 ? -3.971 23.531 3.625 1 88.94 69 GLU A C 1
ATOM 523 O O . GLU A 1 69 ? -3.898 23.594 2.396 1 88.94 69 GLU A O 1
ATOM 528 N N . LEU A 1 70 ? -3.992 22.391 4.234 1 90.62 70 LEU A N 1
ATOM 529 C CA . LEU A 1 70 ? -4.086 21.109 3.533 1 90.62 70 LEU A CA 1
ATOM 530 C C . LEU A 1 70 ? -5.363 21.047 2.701 1 90.62 70 LEU A C 1
ATOM 532 O O . LEU A 1 70 ? -5.336 20.594 1.55 1 90.62 70 LEU A O 1
ATOM 536 N N . GLY A 1 71 ? -6.453 21.422 3.318 1 88.69 71 GLY A N 1
ATOM 537 C CA . GLY A 1 71 ? -7.707 21.469 2.59 1 88.69 71 GLY A CA 1
ATOM 538 C C . GLY A 1 71 ? -7.648 22.328 1.345 1 88.69 71 GLY A C 1
ATOM 539 O O . GLY A 1 71 ? -8.125 21.922 0.28 1 88.69 71 GLY A O 1
ATOM 540 N N . GLU A 1 72 ? -7.074 23.484 1.465 1 85.06 72 GLU A N 1
ATOM 541 C CA . GLU A 1 72 ? -6.922 24.406 0.342 1 85.06 72 GLU A CA 1
ATOM 542 C C . GLU A 1 72 ? -6.043 23.812 -0.751 1 85.06 72 GLU A C 1
ATOM 544 O O . GLU A 1 72 ? -6.367 23.906 -1.937 1 85.06 72 GLU A O 1
ATOM 549 N N . ALA A 1 73 ? -4.973 23.203 -0.35 1 84.31 73 ALA A N 1
ATOM 550 C CA . ALA A 1 73 ? -4.031 22.625 -1.295 1 84.31 73 ALA A CA 1
ATOM 551 C C . ALA A 1 73 ? -4.672 21.469 -2.062 1 84.31 73 ALA A C 1
ATOM 553 O O . ALA A 1 73 ? -4.348 21.234 -3.23 1 84.31 73 ALA A O 1
ATOM 554 N N . LEU A 1 74 ? -5.594 20.719 -1.433 1 85.31 74 LEU A N 1
ATOM 555 C CA . LEU A 1 74 ? -6.168 19.516 -2.01 1 85.31 74 LEU A CA 1
ATOM 556 C C . LEU A 1 74 ? -7.57 19.781 -2.549 1 85.31 74 LEU A C 1
ATOM 558 O O . LEU A 1 74 ? -8.219 18.875 -3.088 1 85.31 74 LEU A O 1
ATOM 562 N N . GLY A 1 75 ? -7.957 20.969 -2.373 1 80.19 75 GLY A N 1
ATOM 563 C CA . GLY A 1 75 ? -9.297 21.312 -2.83 1 80.19 75 GLY A CA 1
ATOM 564 C C . GLY A 1 75 ? -10.391 20.609 -2.039 1 80.19 75 GLY A C 1
ATOM 565 O O . GLY A 1 75 ? -11.391 20.172 -2.609 1 80.19 75 GLY A O 1
ATOM 566 N N . ARG A 1 76 ? -10.109 20.391 -0.853 1 77.31 76 ARG A N 1
ATOM 567 C CA . ARG A 1 76 ? -11.047 19.719 0.042 1 77.31 76 ARG A CA 1
ATOM 568 C C . ARG A 1 76 ? -11.336 20.578 1.273 1 77.31 76 ARG A C 1
ATOM 570 O O . ARG A 1 76 ? -10.516 21.406 1.666 1 77.31 76 ARG A O 1
ATOM 577 N N . SER A 1 77 ? -12.609 20.328 1.693 1 73.31 77 SER A N 1
ATOM 578 C CA . SER A 1 77 ? -12.922 20.969 2.965 1 73.31 77 SER A CA 1
ATOM 579 C C . SER A 1 77 ? -12.188 20.297 4.121 1 73.31 77 SER A C 1
ATOM 581 O O . SER A 1 77 ? -11.789 19.141 4.016 1 73.31 77 SER A O 1
ATOM 583 N N . GLU A 1 78 ? -11.977 20.969 5.188 1 68.69 78 GLU A N 1
ATOM 584 C CA . GLU A 1 78 ? -11.359 20.438 6.395 1 68.69 78 GLU A CA 1
ATOM 585 C C . GLU A 1 78 ? -12.125 19.219 6.922 1 68.69 78 GLU A C 1
ATOM 587 O O . GLU A 1 78 ? -11.523 18.25 7.367 1 68.69 78 GLU A O 1
ATOM 592 N N . ASN A 1 79 ? -13.398 19.328 6.836 1 69.56 79 ASN A N 1
ATOM 593 C CA . ASN A 1 79 ? -14.242 18.25 7.34 1 69.56 79 ASN A CA 1
ATOM 594 C C . ASN A 1 79 ? -13.992 16.938 6.605 1 69.56 79 ASN A C 1
ATOM 596 O O . ASN A 1 79 ? -14.016 15.867 7.207 1 69.56 79 ASN A O 1
ATOM 600 N N . GLY A 1 80 ? -13.602 17.078 5.406 1 79.69 80 GLY A N 1
ATOM 601 C CA . GLY A 1 80 ? -13.344 15.883 4.609 1 79.69 80 GLY A CA 1
ATOM 602 C C . GLY A 1 80 ? -11.969 15.297 4.848 1 79.69 80 GLY A C 1
ATOM 603 O O . GLY A 1 80 ? -11.688 14.164 4.434 1 79.69 80 GLY A O 1
ATOM 604 N N . LEU A 1 81 ? -11.242 16.109 5.613 1 88.62 81 LEU A N 1
ATOM 605 C CA . LEU A 1 81 ? -9.859 15.68 5.77 1 88.62 81 LEU A CA 1
ATOM 606 C C . LEU A 1 81 ? -9.594 15.188 7.191 1 88.62 81 LEU A C 1
ATOM 608 O O . LEU A 1 81 ? -8.633 14.461 7.434 1 88.62 81 LEU A O 1
ATOM 612 N N . HIS A 1 82 ? -10.43 15.578 8.141 1 88.25 82 HIS A N 1
ATOM 613 C CA . HIS A 1 82 ? -10.133 15.328 9.547 1 88.25 82 HIS A CA 1
ATOM 614 C C . HIS A 1 82 ? -9.969 13.836 9.82 1 88.25 82 HIS A C 1
ATOM 616 O O . HIS A 1 82 ? -9.023 13.422 10.5 1 88.25 82 HIS A O 1
ATOM 622 N N . TYR A 1 83 ? -10.852 13.094 9.219 1 93.12 83 TYR A N 1
ATOM 623 C CA . TYR A 1 83 ? -10.789 11.648 9.391 1 93.12 83 TYR A CA 1
ATOM 624 C C . TYR A 1 83 ? -9.484 11.094 8.852 1 93.12 83 TYR A C 1
ATOM 626 O O . TYR A 1 83 ? -8.828 10.273 9.5 1 93.12 83 TYR A O 1
ATOM 634 N N . HIS A 1 84 ? -9.102 11.477 7.711 1 94.25 84 HIS A N 1
ATOM 635 C CA . HIS A 1 84 ? -7.875 11.008 7.074 1 94.25 84 HIS A CA 1
ATOM 636 C C . HIS A 1 84 ? -6.645 11.43 7.875 1 94.25 84 HIS A C 1
ATOM 638 O O . HIS A 1 84 ? -5.699 10.656 8.023 1 94.25 84 HIS A O 1
ATOM 644 N N . LEU A 1 85 ? -6.66 12.672 8.375 1 95.88 85 LEU A N 1
ATOM 645 C CA . LEU A 1 85 ? -5.555 13.172 9.188 1 95.88 85 LEU A CA 1
ATOM 646 C C . LEU A 1 85 ? -5.406 12.352 10.469 1 95.88 85 LEU A C 1
ATOM 648 O O . LEU A 1 85 ? -4.289 12.008 10.859 1 95.88 85 LEU A O 1
ATOM 652 N N . ASN A 1 86 ? -6.531 12.039 11.078 1 96.69 86 ASN A N 1
ATOM 653 C CA . ASN A 1 86 ? -6.496 11.219 12.289 1 96.69 86 ASN A CA 1
ATOM 654 C C . ASN A 1 86 ? -5.941 9.828 12.008 1 96.69 86 ASN A C 1
ATOM 656 O O . ASN A 1 86 ? -5.16 9.297 12.797 1 96.69 86 ASN A O 1
ATOM 660 N N . ARG A 1 87 ? -6.32 9.234 10.969 1 97.25 87 ARG A N 1
ATOM 661 C CA . ARG A 1 87 ? -5.812 7.922 10.586 1 97.25 87 ARG A CA 1
ATOM 662 C C . ARG A 1 87 ? -4.305 7.961 10.359 1 97.25 87 ARG A C 1
ATOM 664 O O . ARG A 1 87 ? -3.588 7.051 10.773 1 97.25 87 ARG A O 1
ATOM 671 N N . LEU A 1 88 ? -3.854 9 9.68 1 97.75 88 LEU A N 1
ATOM 672 C CA . LEU A 1 88 ? -2.432 9.148 9.391 1 97.75 88 LEU A CA 1
ATOM 673 C C . LEU A 1 88 ? -1.636 9.359 10.672 1 97.75 88 LEU A C 1
ATOM 675 O O . LEU A 1 88 ? -0.526 8.844 10.812 1 97.75 88 LEU A O 1
ATOM 679 N N . VAL A 1 89 ? -2.213 10.117 11.633 1 97.69 89 VAL A N 1
ATOM 680 C CA . VAL A 1 89 ? -1.573 10.328 12.93 1 97.69 89 VAL A CA 1
ATOM 681 C C . VAL A 1 89 ? -1.508 9.016 13.703 1 97.69 89 VAL A C 1
ATOM 683 O O . VAL A 1 89 ? -0.455 8.648 14.227 1 97.69 89 VAL A O 1
ATOM 686 N N . ASN A 1 90 ? -2.578 8.281 13.703 1 97.38 90 ASN A N 1
ATOM 687 C CA . ASN A 1 90 ? -2.646 7.016 14.43 1 97.38 90 ASN A CA 1
ATOM 688 C C . ASN A 1 90 ? -1.682 5.984 13.844 1 97.38 90 ASN A C 1
ATOM 690 O O . ASN A 1 90 ? -1.136 5.156 14.57 1 97.38 90 ASN A O 1
ATOM 694 N N . ALA A 1 91 ? -1.416 6.07 12.547 1 96.75 91 ALA A N 1
ATOM 695 C CA . ALA A 1 91 ? -0.502 5.156 11.867 1 96.75 91 ALA A CA 1
ATOM 696 C C . ALA A 1 91 ? 0.948 5.59 12.055 1 96.75 91 ALA A C 1
ATOM 698 O O . ALA A 1 91 ? 1.872 4.883 11.641 1 96.75 91 ALA A O 1
ATOM 699 N N . GLY A 1 92 ? 1.125 6.758 12.57 1 96.88 92 GLY A N 1
ATOM 700 C CA . GLY A 1 92 ? 2.465 7.254 12.852 1 96.88 92 GLY A CA 1
ATOM 701 C C . GLY A 1 92 ? 3.135 7.875 11.641 1 96.88 92 GLY A C 1
ATOM 702 O O . GLY A 1 92 ? 4.359 8.023 11.609 1 96.88 92 GLY A O 1
ATOM 703 N N . LEU A 1 93 ? 2.361 8.266 10.656 1 97.81 93 LEU A N 1
ATOM 704 C CA . LEU A 1 93 ? 2.92 8.789 9.414 1 97.81 93 LEU A CA 1
ATOM 705 C C . LEU A 1 93 ? 3.062 10.305 9.477 1 97.81 93 LEU A C 1
ATOM 707 O O . LEU A 1 93 ? 3.928 10.883 8.812 1 97.81 93 LEU A O 1
ATOM 711 N N . ILE A 1 94 ? 2.15 10.945 10.211 1 98 94 ILE A N 1
ATOM 712 C CA . ILE A 1 94 ? 2.258 12.383 10.445 1 98 94 ILE A CA 1
ATOM 713 C C . ILE A 1 94 ? 2.062 12.672 11.93 1 98 94 ILE A C 1
ATOM 715 O O . ILE A 1 94 ? 1.604 11.812 12.688 1 98 94 ILE A O 1
ATOM 719 N N . GLU A 1 95 ? 2.449 13.828 12.344 1 97.69 95 GLU A N 1
ATOM 720 C CA . GLU A 1 95 ? 2.242 14.305 13.711 1 97.69 95 GLU A CA 1
ATOM 721 C C . GLU A 1 95 ? 1.512 15.648 13.719 1 97.69 95 GLU A C 1
ATOM 723 O O . GLU A 1 95 ? 1.771 16.5 12.867 1 97.69 95 GLU A O 1
ATOM 728 N N . ASN A 1 96 ? 0.613 15.734 14.617 1 96.25 96 ASN A N 1
ATOM 729 C CA . ASN A 1 96 ? -0.051 17 14.891 1 96.25 96 ASN A CA 1
ATOM 730 C C . ASN A 1 96 ? 0.694 17.812 15.945 1 96.25 96 ASN A C 1
ATOM 732 O O . ASN A 1 96 ? 0.767 17.406 17.109 1 96.25 96 ASN A O 1
ATOM 736 N N . ARG A 1 97 ? 1.237 18.922 15.555 1 93.75 97 ARG A N 1
ATOM 737 C CA . ARG A 1 97 ? 2.008 19.766 16.453 1 93.75 97 ARG A CA 1
ATOM 738 C C . ARG A 1 97 ? 1.312 21.109 16.672 1 93.75 97 ARG A C 1
ATOM 740 O O . ARG A 1 97 ? 0.471 21.516 15.875 1 93.75 97 ARG A O 1
ATOM 747 N N . LYS A 1 98 ? 1.633 21.672 17.891 1 90.62 98 LYS A N 1
ATOM 748 C CA . LYS A 1 98 ? 1.09 22.984 18.234 1 90.62 98 LYS A CA 1
ATOM 749 C C . LYS A 1 98 ? 2.205 23.984 18.547 1 90.62 98 LYS A C 1
ATOM 751 O O . LYS A 1 98 ? 3.219 23.609 19.141 1 90.62 98 LYS A O 1
ATOM 756 N N . GLN A 1 99 ? 2.098 25.016 17.969 1 82.5 99 GLN A N 1
ATOM 757 C CA . GLN A 1 99 ? 3.057 26.078 18.266 1 82.5 99 GLN A CA 1
ATOM 758 C C . GLN A 1 99 ? 2.346 27.375 18.641 1 82.5 99 GLN A C 1
ATOM 760 O O . GLN A 1 99 ? 1.277 27.688 18.109 1 82.5 99 GLN A O 1
ATOM 765 N N . ALA A 1 100 ? 2.914 27.984 19.781 1 76.44 100 ALA A N 1
ATOM 766 C CA . ALA A 1 100 ? 2.393 29.281 20.188 1 76.44 100 ALA A CA 1
ATOM 767 C C . ALA A 1 100 ? 2.674 30.344 19.125 1 76.44 100 ALA A C 1
ATOM 769 O O . ALA A 1 100 ? 3.742 30.344 18.516 1 76.44 100 ALA A O 1
ATOM 770 N N . LYS A 1 101 ? 1.602 30.828 18.594 1 67.06 101 LYS A N 1
ATOM 771 C CA . LYS A 1 101 ? 1.854 31.938 17.688 1 67.06 101 LYS A CA 1
ATOM 772 C C . LYS A 1 101 ? 2.352 33.156 18.438 1 67.06 101 LYS A C 1
ATOM 774 O O . LYS A 1 101 ? 1.792 33.531 19.469 1 67.06 101 LYS A O 1
ATOM 779 N N . PRO A 1 102 ? 3.701 33.5 18.094 1 62.19 102 PRO A N 1
ATOM 780 C CA . PRO A 1 102 ? 4.191 34.656 18.828 1 62.19 102 PRO A CA 1
ATOM 781 C C . PRO A 1 102 ? 3.133 35.75 18.984 1 62.19 102 PRO A C 1
ATOM 783 O O . PRO A 1 102 ? 2.977 36.312 20.078 1 62.19 102 PRO A O 1
ATOM 786 N N . ASP A 1 103 ? 2.783 36.312 17.984 1 58.66 103 ASP A N 1
ATOM 787 C CA . ASP A 1 103 ? 2.014 37.531 18.031 1 58.66 103 ASP A CA 1
ATOM 788 C C . ASP A 1 103 ? 0.53 37.25 18.266 1 58.66 103 ASP A C 1
ATOM 790 O O . ASP A 1 103 ? -0.301 38.156 18.188 1 58.66 103 ASP A O 1
ATOM 794 N N . ALA A 1 104 ? 0.202 36.031 18.375 1 59.38 104 ALA A N 1
ATOM 795 C CA . ALA A 1 104 ? -1.232 35.844 18.547 1 59.38 104 ALA A CA 1
ATOM 796 C C . ALA A 1 104 ? -1.513 34.938 19.75 1 59.38 104 ALA A C 1
ATOM 798 O O . ALA A 1 104 ? -0.65 34.156 20.156 1 59.38 104 ALA A O 1
ATOM 799 N N . GLU A 1 105 ? -2.363 35.312 20.594 1 61.72 105 GLU A N 1
ATOM 800 C CA . GLU A 1 105 ? -2.889 34.594 21.766 1 61.72 105 GLU A CA 1
ATOM 801 C C . GLU A 1 105 ? -3.447 33.25 21.391 1 61.72 105 GLU A C 1
ATOM 803 O O . GLU A 1 105 ? -4.012 32.531 22.234 1 61.72 105 GLU A O 1
ATOM 808 N N . GLY A 1 106 ? -2.775 32.5 20.391 1 69.31 106 GLY A N 1
ATOM 809 C CA . GLY A 1 106 ? -3.451 31.25 20.094 1 69.31 106 GLY A CA 1
ATOM 810 C C . GLY A 1 106 ? -2.508 30.156 19.625 1 69.31 106 GLY A C 1
ATOM 811 O O . GLY A 1 106 ? -1.329 30.406 19.375 1 69.31 106 GLY A O 1
ATOM 812 N N . LEU A 1 107 ? -2.896 28.984 19.828 1 78.12 107 LEU A N 1
ATOM 813 C CA . LEU A 1 107 ? -2.135 27.797 19.438 1 78.12 107 LEU A CA 1
ATOM 814 C C . LEU A 1 107 ? -2.41 27.438 17.969 1 78.12 107 LEU A C 1
ATOM 816 O O . LEU A 1 107 ? -3.559 27.5 17.531 1 78.12 107 LEU A O 1
ATOM 820 N N . TYR A 1 108 ? -1.366 27.625 17.219 1 82.88 108 TYR A N 1
ATOM 821 C CA . TYR A 1 108 ? -1.4 27.172 15.836 1 82.88 108 TYR A CA 1
ATOM 822 C C . TYR A 1 108 ? -1.065 25.688 15.742 1 82.88 108 TYR A C 1
ATOM 824 O O . TYR A 1 108 ? -0.015 25.25 16.219 1 82.88 108 TYR A O 1
ATOM 832 N N . SER A 1 109 ? -2.113 24.953 15.234 1 92.5 109 SER A N 1
ATOM 833 C CA . SER A 1 109 ? -1.906 23.516 15.047 1 92.5 109 SER A CA 1
ATOM 834 C C . SER A 1 109 ? -1.528 23.188 13.609 1 92.5 109 SER A C 1
ATOM 836 O O . SER A 1 109 ? -2.133 23.719 12.664 1 92.5 109 SER A O 1
ATOM 838 N N . TYR A 1 110 ? -0.46 22.359 13.461 1 94.12 110 TYR A N 1
ATOM 839 C CA . TYR A 1 110 ? -0.039 21.984 12.117 1 94.12 110 TYR A CA 1
ATOM 840 C C . TYR A 1 110 ? 0.413 20.531 12.078 1 94.12 110 TYR A C 1
ATOM 842 O O . TYR A 1 110 ? 0.644 19.906 13.125 1 94.12 110 TYR A O 1
ATOM 850 N N . TYR A 1 111 ? 0.463 20.047 10.859 1 96.69 111 TYR A N 1
ATOM 851 C CA . TYR A 1 111 ? 0.89 18.672 10.625 1 96.69 111 TYR A CA 1
ATOM 852 C C . TYR A 1 111 ? 2.227 18.625 9.891 1 96.69 111 TYR A C 1
ATOM 854 O O . TYR A 1 111 ? 2.502 19.484 9.047 1 96.69 111 TYR A O 1
ATOM 862 N N . GLU A 1 112 ? 3.004 17.656 10.289 1 97.19 112 GLU A N 1
ATOM 863 C CA . GLU A 1 112 ? 4.266 17.391 9.609 1 97.19 112 GLU A CA 1
ATOM 864 C C . GLU A 1 112 ? 4.496 15.891 9.453 1 97.19 112 GLU A C 1
ATOM 866 O O . GLU A 1 112 ? 3.953 15.094 10.227 1 97.19 112 GLU A O 1
ATOM 871 N N . LEU A 1 113 ? 5.309 15.523 8.477 1 97.25 113 LEU A N 1
ATOM 872 C CA . LEU A 1 113 ? 5.668 14.125 8.312 1 97.25 113 LEU A CA 1
ATOM 873 C C . LEU A 1 113 ? 6.555 13.656 9.469 1 97.25 113 LEU A C 1
ATOM 875 O O . LEU A 1 113 ? 7.43 14.391 9.922 1 97.25 113 LEU A O 1
ATOM 879 N N . THR A 1 114 ? 6.285 12.461 9.938 1 96.88 114 THR A N 1
ATOM 880 C CA . THR A 1 114 ? 7.27 11.789 10.789 1 96.88 114 THR A CA 1
ATOM 881 C C . THR A 1 114 ? 8.398 11.211 9.945 1 96.88 114 THR A C 1
ATOM 883 O O . THR A 1 114 ? 8.344 11.227 8.711 1 96.88 114 THR A O 1
ATOM 886 N N . GLY A 1 115 ? 9.445 10.727 10.641 1 95.44 115 GLY A N 1
ATOM 887 C CA . GLY A 1 115 ? 10.477 10.016 9.906 1 95.44 115 GLY A CA 1
ATOM 888 C C . GLY A 1 115 ? 9.938 8.852 9.094 1 95.44 115 GLY A C 1
ATOM 889 O O . GLY A 1 115 ? 10.289 8.688 7.922 1 95.44 115 GLY A O 1
ATOM 890 N N . LEU A 1 116 ? 9.07 8.086 9.68 1 96 116 LEU A N 1
ATOM 891 C CA . LEU A 1 116 ? 8.422 6.945 9.031 1 96 116 LEU A CA 1
ATOM 892 C C . LEU A 1 116 ? 7.582 7.406 7.848 1 96 116 LEU A C 1
ATOM 894 O O . LEU A 1 116 ? 7.625 6.793 6.777 1 96 116 LEU A O 1
ATOM 898 N N . GLY A 1 117 ? 6.793 8.508 8.047 1 97.06 117 GLY A N 1
ATOM 899 C CA . GLY A 1 117 ? 5.98 9.062 6.973 1 97.06 117 GLY A CA 1
ATOM 900 C C . GLY A 1 117 ? 6.797 9.531 5.785 1 97.06 117 GLY A C 1
ATOM 901 O O . GLY A 1 117 ? 6.406 9.312 4.633 1 97.06 117 GLY A O 1
ATOM 902 N N . ALA A 1 118 ? 7.867 10.164 6.121 1 96.44 118 ALA A N 1
ATOM 903 C CA . ALA A 1 118 ? 8.758 10.641 5.062 1 96.44 118 ALA A CA 1
ATOM 904 C C . ALA A 1 118 ? 9.352 9.477 4.277 1 96.44 118 ALA A C 1
ATOM 906 O O . ALA A 1 118 ? 9.391 9.5 3.047 1 96.44 118 ALA A O 1
ATOM 907 N N . ASP A 1 119 ? 9.812 8.492 5.02 1 96.25 119 ASP A N 1
ATOM 908 C CA . ASP A 1 119 ? 10.422 7.32 4.391 1 96.25 119 ASP A CA 1
ATOM 909 C C . ASP A 1 119 ? 9.414 6.586 3.504 1 96.25 119 ASP A C 1
ATOM 911 O O . ASP A 1 119 ? 9.742 6.191 2.383 1 96.25 119 ASP A O 1
ATOM 915 N N . LEU A 1 120 ? 8.234 6.391 3.988 1 96.88 120 LEU A N 1
ATOM 916 C CA . LEU A 1 120 ? 7.207 5.68 3.236 1 96.88 120 LEU A CA 1
ATOM 917 C C . LEU A 1 120 ? 6.801 6.465 1.993 1 96.88 120 LEU A C 1
ATOM 919 O O . LEU A 1 120 ? 6.695 5.898 0.902 1 96.88 120 LEU A O 1
ATOM 923 N N . THR A 1 121 ? 6.523 7.766 2.148 1 95.5 121 THR A N 1
ATOM 924 C CA . THR A 1 121 ? 6.152 8.617 1.022 1 95.5 121 THR A CA 1
ATOM 925 C C . THR A 1 121 ? 7.234 8.594 -0.054 1 95.5 121 THR A C 1
ATOM 927 O O . THR A 1 121 ? 6.93 8.484 -1.244 1 95.5 121 THR A O 1
ATOM 930 N N . ASP A 1 122 ? 8.445 8.625 0.387 1 95.44 122 ASP A N 1
ATOM 931 C CA . ASP A 1 122 ? 9.562 8.578 -0.552 1 95.44 122 ASP A CA 1
ATOM 932 C C . ASP A 1 122 ? 9.602 7.246 -1.293 1 95.44 122 ASP A C 1
ATOM 934 O O . ASP A 1 122 ? 9.805 7.211 -2.508 1 95.44 122 ASP A O 1
ATOM 938 N N . ALA A 1 123 ? 9.484 6.188 -0.585 1 95 123 ALA A N 1
ATOM 939 C CA . ALA A 1 123 ? 9.523 4.852 -1.179 1 95 123 ALA A CA 1
ATOM 940 C C . ALA A 1 123 ? 8.445 4.695 -2.246 1 95 123 ALA A C 1
ATOM 942 O O . ALA A 1 123 ? 8.719 4.219 -3.35 1 95 123 ALA A O 1
ATOM 943 N N . VAL A 1 124 ? 7.23 5.164 -1.979 1 95.12 124 VAL A N 1
ATOM 944 C CA . VAL A 1 124 ? 6.117 4.957 -2.898 1 95.12 124 VAL A CA 1
ATOM 945 C C . VAL A 1 124 ? 6.258 5.887 -4.102 1 95.12 124 VAL A C 1
ATOM 947 O O . VAL A 1 124 ? 5.984 5.488 -5.234 1 95.12 124 VAL A O 1
ATOM 950 N N . THR A 1 125 ? 6.629 7.113 -3.895 1 92.5 125 THR A N 1
ATOM 951 C CA . THR A 1 125 ? 6.781 8.055 -5 1 92.5 125 THR A CA 1
ATOM 952 C C . THR A 1 125 ? 7.918 7.625 -5.922 1 92.5 125 THR A C 1
ATOM 954 O O . THR A 1 125 ? 7.832 7.789 -7.141 1 92.5 125 THR A O 1
ATOM 957 N N . THR A 1 126 ? 8.969 7.086 -5.293 1 93.5 126 THR A N 1
ATOM 958 C CA . THR A 1 126 ? 10.078 6.562 -6.082 1 93.5 126 THR A CA 1
ATOM 959 C C . THR A 1 126 ? 9.625 5.379 -6.93 1 93.5 126 THR A C 1
ATOM 961 O O . THR A 1 126 ? 9.945 5.293 -8.117 1 93.5 126 THR A O 1
ATOM 964 N N . PHE A 1 127 ? 8.906 4.512 -6.348 1 92.75 127 PHE A N 1
ATOM 965 C CA . PHE A 1 127 ? 8.375 3.367 -7.082 1 92.75 127 PHE A CA 1
ATOM 966 C C . PHE A 1 127 ? 7.535 3.824 -8.266 1 92.75 127 PHE A C 1
ATOM 968 O O . PHE A 1 127 ? 7.707 3.33 -9.383 1 92.75 127 PHE A O 1
ATOM 975 N N . ILE A 1 128 ? 6.656 4.75 -8.055 1 90.75 128 ILE A N 1
ATOM 976 C CA . ILE A 1 128 ? 5.758 5.25 -9.086 1 90.75 128 ILE A CA 1
ATOM 977 C C . ILE A 1 128 ? 6.566 5.855 -10.227 1 90.75 128 ILE A C 1
ATOM 979 O O . ILE A 1 128 ? 6.309 5.57 -11.398 1 90.75 128 ILE A O 1
ATOM 983 N N . GLN A 1 129 ? 7.508 6.617 -9.93 1 88.25 129 GLN A N 1
ATOM 984 C CA . GLN A 1 129 ? 8.312 7.297 -10.93 1 88.25 129 GLN A CA 1
ATOM 985 C C . GLN A 1 129 ? 9.125 6.297 -11.758 1 88.25 129 GLN A C 1
ATOM 987 O O . GLN A 1 129 ? 9.266 6.457 -12.969 1 88.25 129 GLN A O 1
ATOM 992 N N . GLU A 1 130 ? 9.695 5.289 -11.023 1 89.75 130 GLU A N 1
ATOM 993 C CA . GLU A 1 130 ? 10.492 4.281 -11.711 1 89.75 130 GLU A CA 1
ATOM 994 C C . GLU A 1 130 ? 9.641 3.441 -12.656 1 89.75 130 GLU A C 1
ATOM 996 O O . GLU A 1 130 ? 10.07 3.1 -13.758 1 89.75 130 GLU A O 1
ATOM 1001 N N . GLU A 1 131 ? 8.461 3.121 -12.18 1 88.44 131 GLU A N 1
ATOM 1002 C CA . GLU A 1 131 ? 7.582 2.301 -13.016 1 88.44 131 GLU A CA 1
ATOM 1003 C C . GLU A 1 131 ? 7.047 3.094 -14.203 1 88.44 131 GLU A C 1
ATOM 1005 O O . GLU A 1 131 ? 6.844 2.541 -15.281 1 88.44 131 GLU A O 1
ATOM 1010 N N . LYS A 1 132 ? 6.766 4.301 -13.984 1 82.25 132 LYS A N 1
ATOM 1011 C CA . LYS A 1 132 ? 6.332 5.168 -15.078 1 82.25 132 LYS A CA 1
ATOM 1012 C C . LYS A 1 132 ? 7.402 5.273 -16.156 1 82.25 132 LYS A C 1
ATOM 1014 O O . LYS A 1 132 ? 7.094 5.273 -17.344 1 82.25 132 LYS A O 1
ATOM 1019 N N . HIS A 1 133 ? 8.586 5.434 -15.703 1 80.19 133 HIS A N 1
ATOM 1020 C CA . HIS A 1 133 ? 9.703 5.523 -16.625 1 80.19 133 HIS A CA 1
ATOM 1021 C C . HIS A 1 133 ? 9.875 4.227 -17.422 1 80.19 133 HIS A C 1
ATOM 1023 O O . HIS A 1 133 ? 10.211 4.25 -18.609 1 80.19 133 HIS A O 1
ATOM 1029 N N . ALA A 1 134 ? 9.648 3.123 -16.734 1 76.56 134 ALA A N 1
ATOM 1030 C CA . ALA A 1 134 ? 9.75 1.825 -17.406 1 76.56 134 ALA A CA 1
ATOM 1031 C C . ALA A 1 134 ? 8.68 1.668 -18.469 1 76.56 134 ALA A C 1
ATOM 1033 O O . ALA A 1 134 ? 8.93 1.074 -19.531 1 76.56 134 ALA A O 1
ATOM 1034 N N . PHE A 1 135 ? 7.484 2.209 -18.266 1 68.75 135 PHE A N 1
ATOM 1035 C CA . PHE A 1 135 ? 6.395 2.133 -19.234 1 68.75 135 PHE A CA 1
ATOM 1036 C C . PHE A 1 135 ? 6.637 3.08 -20.406 1 68.75 135 PHE A C 1
ATOM 1038 O O . PHE A 1 135 ? 6.301 2.762 -21.547 1 68.75 135 PHE A O 1
ATOM 1045 N N . GLU A 1 136 ? 7.059 4.305 -20.031 1 65.25 136 GLU A N 1
ATOM 1046 C CA . GLU A 1 136 ? 7.309 5.277 -21.094 1 65.25 136 GLU A CA 1
ATOM 1047 C C . GLU A 1 136 ? 8.43 4.812 -22.016 1 65.25 136 GLU A C 1
ATOM 1049 O O . GLU A 1 136 ? 8.453 5.16 -23.203 1 65.25 136 GLU A O 1
ATOM 1054 N N . HIS A 1 137 ? 9.367 4.148 -21.484 1 57.78 137 HIS A N 1
ATOM 1055 C CA . HIS A 1 137 ? 10.461 3.715 -22.344 1 57.78 137 HIS A CA 1
ATOM 1056 C C . HIS A 1 137 ? 10.133 2.389 -23.016 1 57.78 137 HIS A C 1
ATOM 1058 O O . HIS A 1 137 ? 10.875 1.936 -23.906 1 57.78 137 HIS A O 1
ATOM 1064 N N . TYR A 1 138 ? 9.141 1.728 -22.594 1 50.03 138 TYR A N 1
ATOM 1065 C CA . TYR A 1 138 ? 8.781 0.603 -23.453 1 50.03 138 TYR A CA 1
ATOM 1066 C C . TYR A 1 138 ? 7.691 0.996 -24.438 1 50.03 138 TYR A C 1
ATOM 1068 O O . TYR A 1 138 ? 6.816 1.806 -24.125 1 50.03 138 TYR A O 1
ATOM 1076 N N . MET B 1 1 ? -46.156 8 -18.969 1 25.72 1 MET B N 1
ATOM 1077 C CA . MET B 1 1 ? -45.375 8.867 -18.094 1 25.72 1 MET B CA 1
ATOM 1078 C C . MET B 1 1 ? -44.062 8.195 -17.688 1 25.72 1 MET B C 1
ATOM 1080 O O . MET B 1 1 ? -44.094 7.125 -17.062 1 25.72 1 MET B O 1
ATOM 1084 N N . ALA B 1 2 ? -43 8.297 -18.516 1 39.38 2 ALA B N 1
ATOM 1085 C CA . ALA B 1 2 ? -41.656 7.695 -18.406 1 39.38 2 ALA B CA 1
ATOM 1086 C C . ALA B 1 2 ? -41 8.078 -17.094 1 39.38 2 ALA B C 1
ATOM 1088 O O . ALA B 1 2 ? -40.938 9.258 -16.734 1 39.38 2 ALA B O 1
ATOM 1089 N N . ASP B 1 3 ? -41.062 7.262 -16.094 1 35.91 3 ASP B N 1
ATOM 1090 C CA . ASP B 1 3 ? -40.406 7.453 -14.812 1 35.91 3 ASP B CA 1
ATOM 1091 C C . ASP B 1 3 ? -38.906 7.762 -14.984 1 35.91 3 ASP B C 1
ATOM 1093 O O . ASP B 1 3 ? -38.156 6.957 -15.539 1 35.91 3 ASP B O 1
ATOM 1097 N N . SER B 1 4 ? -38.562 9.047 -15.086 1 40.31 4 SER B N 1
ATOM 1098 C CA . SER B 1 4 ? -37.219 9.609 -15.156 1 40.31 4 SER B CA 1
ATOM 1099 C C . SER B 1 4 ? -36.312 9.07 -14.039 1 40.31 4 SER B C 1
ATOM 1101 O O . SER B 1 4 ? -36.562 9.359 -12.859 1 40.31 4 SER B O 1
ATOM 1103 N N . SER B 1 5 ? -35.844 7.883 -14.148 1 40.38 5 SER B N 1
ATOM 1104 C CA . SER B 1 5 ? -34.906 7.277 -13.219 1 40.38 5 SER B CA 1
ATOM 1105 C C . SER B 1 5 ? -33.781 8.25 -12.844 1 40.38 5 SER B C 1
ATOM 1107 O O . SER B 1 5 ? -33.062 8.727 -13.711 1 40.38 5 SER B O 1
ATOM 1109 N N . SER B 1 6 ? -34 9.125 -11.859 1 37.72 6 SER B N 1
ATOM 1110 C CA . SER B 1 6 ? -33.062 10.078 -11.289 1 37.72 6 SER B CA 1
ATOM 1111 C C . SER B 1 6 ? -31.672 9.461 -11.125 1 37.72 6 SER B C 1
ATOM 1113 O O . SER B 1 6 ? -31.531 8.414 -10.492 1 37.72 6 SER B O 1
ATOM 1115 N N . ALA B 1 7 ? -30.766 9.688 -12.023 1 45.38 7 ALA B N 1
ATOM 1116 C CA . ALA B 1 7 ? -29.344 9.344 -11.914 1 45.38 7 ALA B CA 1
ATOM 1117 C C . ALA B 1 7 ? -28.828 9.602 -10.5 1 45.38 7 ALA B C 1
ATOM 1119 O O . ALA B 1 7 ? -29.203 10.594 -9.867 1 45.38 7 ALA B O 1
ATOM 1120 N N . PRO B 1 8 ? -28.312 8.633 -9.758 1 44.81 8 PRO B N 1
ATOM 1121 C CA . PRO B 1 8 ? -27.922 8.859 -8.367 1 44.81 8 PRO B CA 1
ATOM 1122 C C . PRO B 1 8 ? -27.062 10.109 -8.188 1 44.81 8 PRO B C 1
ATOM 1124 O O . PRO B 1 8 ? -26.328 10.5 -9.102 1 44.81 8 PRO B O 1
ATOM 1127 N N . ARG B 1 9 ? -27.328 11.078 -7.301 1 44.53 9 ARG B N 1
ATOM 1128 C CA . ARG B 1 9 ? -26.625 12.312 -6.961 1 44.53 9 ARG B CA 1
ATOM 1129 C C . ARG B 1 9 ? -25.125 12.062 -6.781 1 44.53 9 ARG B C 1
ATOM 1131 O O . ARG B 1 9 ? -24.734 11.055 -6.188 1 44.53 9 ARG B O 1
ATOM 1138 N N . PRO B 1 10 ? -24.359 12.633 -7.672 1 42.41 10 PRO B N 1
ATOM 1139 C CA . PRO B 1 10 ? -22.922 12.414 -7.492 1 42.41 10 PRO B CA 1
ATOM 1140 C C . PRO B 1 10 ? -22.484 12.555 -6.039 1 42.41 10 PRO B C 1
ATOM 1142 O O . PRO B 1 10 ? -23 13.398 -5.309 1 42.41 10 PRO B O 1
ATOM 1145 N N . ASP B 1 11 ? -22.016 11.586 -5.414 1 43.38 11 ASP B N 1
ATOM 1146 C CA . ASP B 1 11 ? -21.531 11.625 -4.039 1 43.38 11 ASP B CA 1
ATOM 1147 C C . ASP B 1 11 ? -20.562 12.789 -3.834 1 43.38 11 ASP B C 1
ATOM 1149 O O . ASP B 1 11 ? -19.625 12.977 -4.625 1 43.38 11 ASP B O 1
ATOM 1153 N N . PRO B 1 12 ? -20.953 13.797 -3.178 1 47.97 12 PRO B N 1
ATOM 1154 C CA . PRO B 1 12 ? -20.109 14.977 -2.932 1 47.97 12 PRO B CA 1
ATOM 1155 C C . PRO B 1 12 ? -18.641 14.617 -2.756 1 47.97 12 PRO B C 1
ATOM 1157 O O . PRO B 1 12 ? -17.75 15.438 -3.033 1 47.97 12 PRO B O 1
ATOM 1160 N N . ASP B 1 13 ? -18.375 13.461 -2.225 1 48.75 13 ASP B N 1
ATOM 1161 C CA . ASP B 1 13 ? -17.016 12.984 -2 1 48.75 13 ASP B CA 1
ATOM 1162 C C . ASP B 1 13 ? -16.297 12.75 -3.324 1 48.75 13 ASP B C 1
ATOM 1164 O O . ASP B 1 13 ? -15.062 12.734 -3.369 1 48.75 13 ASP B O 1
ATOM 1168 N N . ASP B 1 14 ? -17.094 12.578 -4.293 1 52 14 ASP B N 1
ATOM 1169 C CA . ASP B 1 14 ? -16.516 12.352 -5.617 1 52 14 ASP B CA 1
ATOM 1170 C C . ASP B 1 14 ? -15.719 13.57 -6.082 1 52 14 ASP B C 1
ATOM 1172 O O . ASP B 1 14 ? -14.641 13.43 -6.66 1 52 14 ASP B O 1
ATOM 1176 N N . GLY B 1 15 ? -16.391 14.688 -5.918 1 51.81 15 GLY B N 1
ATOM 1177 C CA . GLY B 1 15 ? -15.727 15.922 -6.324 1 51.81 15 GLY B CA 1
ATOM 1178 C C . GLY B 1 15 ? -14.438 16.188 -5.57 1 51.81 15 GLY B C 1
ATOM 1179 O O . GLY B 1 15 ? -13.461 16.672 -6.152 1 51.81 15 GLY B O 1
ATOM 1180 N N . GLU B 1 16 ? -14.539 15.953 -4.344 1 53.16 16 GLU B N 1
ATOM 1181 C CA . GLU B 1 16 ? -13.406 16.156 -3.449 1 53.16 16 GLU B CA 1
ATOM 1182 C C . GLU B 1 16 ? -12.266 15.195 -3.783 1 53.16 16 GLU B C 1
ATOM 1184 O O . GLU B 1 16 ? -11.094 15.555 -3.676 1 53.16 16 GLU B O 1
ATOM 1189 N N . ARG B 1 17 ? -12.664 13.945 -4.215 1 55.47 17 ARG B N 1
ATOM 1190 C CA . ARG B 1 17 ? -11.68 12.953 -4.641 1 55.47 17 ARG B CA 1
ATOM 1191 C C . ARG B 1 17 ? -10.859 13.469 -5.812 1 55.47 17 ARG B C 1
ATOM 1193 O O . ARG B 1 17 ? -9.633 13.305 -5.84 1 55.47 17 ARG B O 1
ATOM 1200 N N . ALA B 1 18 ? -11.578 14.18 -6.66 1 57.94 18 ALA B N 1
ATOM 1201 C CA . ALA B 1 18 ? -10.992 14.602 -7.926 1 57.94 18 ALA B CA 1
ATOM 1202 C C . ALA B 1 18 ? -9.898 15.648 -7.695 1 57.94 18 ALA B C 1
ATOM 1204 O O . ALA B 1 18 ? -8.844 15.594 -8.328 1 57.94 18 ALA B O 1
ATOM 1205 N N . ASP B 1 19 ? -10.172 16.344 -6.668 1 65.38 19 ASP B N 1
ATOM 1206 C CA . ASP B 1 19 ? -9.266 17.469 -6.543 1 65.38 19 ASP B CA 1
ATOM 1207 C C . ASP B 1 19 ? -7.934 17.047 -5.926 1 65.38 19 ASP B C 1
ATOM 1209 O O . ASP B 1 19 ? -6.867 17.422 -6.41 1 65.38 19 ASP B O 1
ATOM 1213 N N . ALA B 1 20 ? -8 16.188 -4.977 1 63.22 20 ALA B N 1
ATOM 1214 C CA . ALA B 1 20 ? -6.742 15.773 -4.352 1 63.22 20 ALA B CA 1
ATOM 1215 C C . ALA B 1 20 ? -5.879 14.984 -5.332 1 63.22 20 ALA B C 1
ATOM 1217 O O . ALA B 1 20 ? -4.676 15.227 -5.441 1 63.22 20 ALA B O 1
ATOM 1218 N N . ILE B 1 21 ? -6.492 14.242 -6.016 1 63.06 21 ILE B N 1
ATOM 1219 C CA . ILE B 1 21 ? -5.793 13.398 -6.973 1 63.06 21 ILE B CA 1
ATOM 1220 C C . ILE B 1 21 ? -5.195 14.25 -8.086 1 63.06 21 ILE B C 1
ATOM 1222 O O . ILE B 1 21 ? -4.055 14.031 -8.5 1 63.06 21 ILE B O 1
ATOM 1226 N N . ALA B 1 22 ? -5.969 15.188 -8.414 1 70.44 22 ALA B N 1
ATOM 1227 C CA . ALA B 1 22 ? -5.488 16.047 -9.492 1 70.44 22 ALA B CA 1
ATOM 1228 C C . ALA B 1 22 ? -4.234 16.812 -9.07 1 70.44 22 ALA B C 1
ATOM 1230 O O . ALA B 1 22 ? -3.275 16.922 -9.836 1 70.44 22 ALA B O 1
ATOM 1231 N N . ALA B 1 23 ? -4.27 17.312 -7.941 1 66.44 23 ALA B N 1
ATOM 1232 C CA . ALA B 1 23 ? -3.139 18.094 -7.441 1 66.44 23 ALA B CA 1
ATOM 1233 C C . ALA B 1 23 ? -1.885 17.234 -7.332 1 66.44 23 ALA B C 1
ATOM 1235 O O . ALA B 1 23 ? -0.806 17.625 -7.773 1 66.44 23 ALA B O 1
ATOM 1236 N N . VAL B 1 24 ? -2.018 16.078 -6.828 1 68.75 24 VAL B N 1
ATOM 1237 C CA . VAL B 1 24 ? -0.872 15.203 -6.609 1 68.75 24 VAL B CA 1
ATOM 1238 C C . VAL B 1 24 ? -0.376 14.656 -7.949 1 68.75 24 VAL B C 1
ATOM 1240 O O . VAL B 1 24 ? 0.832 14.586 -8.188 1 68.75 24 VAL B O 1
ATOM 1243 N N . THR B 1 25 ? -1.35 14.32 -8.711 1 66.75 25 THR B N 1
ATOM 1244 C CA . THR B 1 25 ? -0.997 13.805 -10.023 1 66.75 25 THR B CA 1
ATOM 1245 C C . THR B 1 25 ? -0.148 14.812 -10.797 1 66.75 25 THR B C 1
ATOM 1247 O O . THR B 1 25 ? 0.849 14.438 -11.422 1 66.75 25 THR B O 1
ATOM 1250 N N . ALA B 1 26 ? -0.592 16.031 -10.766 1 70.44 26 ALA B N 1
ATOM 1251 C CA . ALA B 1 26 ? 0.167 17.078 -11.43 1 70.44 26 ALA B CA 1
ATOM 1252 C C . ALA B 1 26 ? 1.583 17.172 -10.867 1 70.44 26 ALA B C 1
ATOM 1254 O O . ALA B 1 26 ? 2.539 17.406 -11.609 1 70.44 26 ALA B O 1
ATOM 1255 N N . GLY B 1 27 ? 1.704 17.078 -9.672 1 68.56 27 GLY B N 1
ATOM 1256 C CA . GLY B 1 27 ? 3.008 17.141 -9.031 1 68.56 27 GLY B CA 1
ATOM 1257 C C . GLY B 1 27 ? 3.906 15.969 -9.375 1 68.56 27 GLY B C 1
ATOM 1258 O O . GLY B 1 27 ? 5.105 16.141 -9.602 1 68.56 27 GLY B O 1
ATOM 1259 N N . LEU B 1 28 ? 3.303 14.875 -9.406 1 65.62 28 LEU B N 1
ATOM 1260 C CA . LEU B 1 28 ? 4.078 13.656 -9.609 1 65.62 28 LEU B CA 1
ATOM 1261 C C . LEU B 1 28 ? 4.289 13.391 -11.094 1 65.62 28 LEU B C 1
ATOM 1263 O O . LEU B 1 28 ? 5.348 12.906 -11.5 1 65.62 28 LEU B O 1
ATOM 1267 N N . PHE B 1 29 ? 3.115 13.523 -11.773 1 65.06 29 PHE B N 1
ATOM 1268 C CA . PHE B 1 29 ? 3.135 13.047 -13.148 1 65.06 29 PHE B CA 1
ATOM 1269 C C . PHE B 1 29 ? 3.111 14.219 -14.125 1 65.06 29 PHE B C 1
ATOM 1271 O O . PHE B 1 29 ? 3.227 14.023 -15.336 1 65.06 29 PHE B O 1
ATOM 1278 N N . GLY B 1 30 ? 3.246 15.273 -13.508 1 61.06 30 GLY B N 1
ATOM 1279 C CA . GLY B 1 30 ? 2.951 16.375 -14.422 1 61.06 30 GLY B CA 1
ATOM 1280 C C . GLY B 1 30 ? 1.544 16.312 -14.984 1 61.06 30 GLY B C 1
ATOM 1281 O O . GLY B 1 30 ? 0.757 15.445 -14.617 1 61.06 30 GLY B O 1
ATOM 1282 N N . ASP B 1 31 ? 0.853 17.406 -15.461 1 55.44 31 ASP B N 1
ATOM 1283 C CA . ASP B 1 31 ? -0.495 17.562 -15.992 1 55.44 31 ASP B CA 1
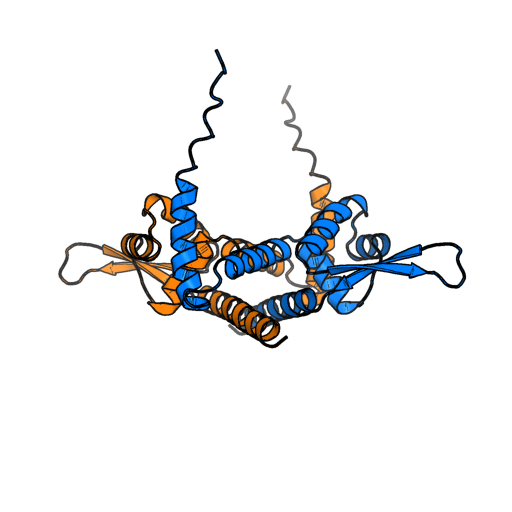ATOM 1284 C C . ASP B 1 31 ? -0.927 16.344 -16.797 1 55.44 31 ASP B C 1
ATOM 1286 O O . ASP B 1 31 ? -2.021 16.312 -17.359 1 55.44 31 ASP B O 1
ATOM 1290 N N . HIS B 1 32 ? -0.092 15.383 -16.984 1 55.03 32 HIS B N 1
ATOM 1291 C CA . HIS B 1 32 ? -0.491 14.422 -18 1 55.03 32 HIS B CA 1
ATOM 1292 C C . HIS B 1 32 ? -1.394 13.344 -17.422 1 55.03 32 HIS B C 1
ATOM 1294 O O . HIS B 1 32 ? -2.445 13.031 -17.984 1 55.03 32 HIS B O 1
ATOM 1300 N N . ASN B 1 33 ? -0.985 12.117 -16.766 1 52.25 33 ASN B N 1
ATOM 1301 C CA . ASN B 1 33 ? -1.799 10.906 -16.719 1 52.25 33 ASN B CA 1
ATOM 1302 C C . ASN B 1 33 ? -2.238 10.57 -15.305 1 52.25 33 ASN B C 1
ATOM 1304 O O . ASN B 1 33 ? -1.516 9.891 -14.57 1 52.25 33 ASN B O 1
ATOM 1308 N N . LEU B 1 34 ? -3.307 11.219 -14.805 1 54.06 34 LEU B N 1
ATOM 1309 C CA . LEU B 1 34 ? -4.047 10.914 -13.578 1 54.06 34 LEU B CA 1
ATOM 1310 C C . LEU B 1 34 ? -4.344 9.422 -13.484 1 54.06 34 LEU B C 1
ATOM 1312 O O . LEU B 1 34 ? -4.344 8.852 -12.398 1 54.06 34 LEU B O 1
ATOM 1316 N N . LEU B 1 35 ? -4.789 8.828 -14.734 1 56.81 35 LEU B N 1
ATOM 1317 C CA . LEU B 1 35 ? -5.117 7.406 -14.781 1 56.81 35 LEU B CA 1
ATOM 1318 C C . LEU B 1 35 ? -3.977 6.566 -14.219 1 56.81 35 LEU B C 1
ATOM 1320 O O . LEU B 1 35 ? -4.211 5.551 -13.562 1 56.81 35 LEU B O 1
ATOM 1324 N N . GLY B 1 36 ? -2.895 7.371 -14.031 1 78.12 36 GLY B N 1
ATOM 1325 C CA . GLY B 1 36 ? -1.736 6.59 -13.633 1 78.12 36 GLY B CA 1
ATOM 1326 C C . GLY B 1 36 ? -1.6 6.457 -12.125 1 78.12 36 GLY B C 1
ATOM 1327 O O . GLY B 1 36 ? -1.293 5.375 -11.617 1 78.12 36 GLY B O 1
ATOM 1328 N N . LEU B 1 37 ? -2.188 7.523 -11.438 1 83.69 37 LEU B N 1
ATOM 1329 C CA . LEU B 1 37 ? -1.978 7.469 -10 1 83.69 37 LEU B CA 1
ATOM 1330 C C . LEU B 1 37 ? -2.938 6.477 -9.352 1 83.69 37 LEU B C 1
ATOM 1332 O O . LEU B 1 37 ? -2.549 5.73 -8.445 1 83.69 37 LEU B O 1
ATOM 1336 N N . GLU B 1 38 ? -4.176 6.441 -9.82 1 87.69 38 GLU B N 1
ATOM 1337 C CA . GLU B 1 38 ? -5.191 5.559 -9.25 1 87.69 38 GLU B CA 1
ATOM 1338 C C . GLU B 1 38 ? -4.785 4.094 -9.391 1 87.69 38 GLU B C 1
ATOM 1340 O O . GLU B 1 38 ? -5.055 3.281 -8.508 1 87.69 38 GLU B O 1
ATOM 1345 N N . GLU B 1 39 ? -4.227 3.803 -10.461 1 90.44 39 GLU B N 1
ATOM 1346 C CA . GLU B 1 39 ? -3.766 2.438 -10.695 1 90.44 39 GLU B CA 1
ATOM 1347 C C . GLU B 1 39 ? -2.672 2.047 -9.703 1 90.44 39 GLU B C 1
ATOM 1349 O O . GLU B 1 39 ? -2.65 0.92 -9.203 1 90.44 39 GLU B O 1
ATOM 1354 N N . TYR B 1 40 ? -1.806 3.01 -9.445 1 92.25 40 TYR B N 1
ATOM 1355 C CA . TYR B 1 40 ? -0.743 2.734 -8.484 1 92.25 40 TYR B CA 1
ATOM 1356 C C . TYR B 1 40 ? -1.303 2.602 -7.078 1 92.25 40 TYR B C 1
ATOM 1358 O O . TYR B 1 40 ? -0.848 1.761 -6.297 1 92.25 40 TYR B O 1
ATOM 1366 N N . LEU B 1 41 ? -2.275 3.449 -6.746 1 93.69 41 LEU B N 1
ATOM 1367 C CA . LEU B 1 41 ? -2.893 3.365 -5.426 1 93.69 41 LEU B CA 1
ATOM 1368 C C . LEU B 1 41 ? -3.6 2.025 -5.242 1 93.69 41 LEU B C 1
ATOM 1370 O O . LEU B 1 41 ? -3.586 1.457 -4.148 1 93.69 41 LEU B O 1
ATOM 1374 N N . GLU B 1 42 ? -4.168 1.515 -6.27 1 94.44 42 GLU B N 1
ATOM 1375 C CA . GLU B 1 42 ? -4.77 0.185 -6.234 1 94.44 42 GLU B CA 1
ATOM 1376 C C . GLU B 1 42 ? -3.721 -0.888 -5.949 1 94.44 42 GLU B C 1
ATOM 1378 O O . GLU B 1 42 ? -3.98 -1.834 -5.203 1 94.44 42 GLU B O 1
ATOM 1383 N N . LEU B 1 43 ? -2.586 -0.745 -6.578 1 96.06 43 LEU B N 1
ATOM 1384 C CA . LEU B 1 43 ? -1.5 -1.687 -6.324 1 96.06 43 LEU B CA 1
ATOM 1385 C C . LEU B 1 43 ? -1.134 -1.712 -4.848 1 96.06 43 LEU B C 1
ATOM 1387 O O . LEU B 1 43 ? -0.93 -2.783 -4.27 1 96.06 43 LEU B O 1
ATOM 1391 N N . PHE B 1 44 ? -1.076 -0.534 -4.285 1 96.06 44 PHE B N 1
ATOM 1392 C CA . PHE B 1 44 ? -0.733 -0.443 -2.869 1 96.06 44 PHE B CA 1
ATOM 1393 C C . PHE B 1 44 ? -1.834 -1.046 -2.006 1 96.06 44 PHE B C 1
ATOM 1395 O O . PHE B 1 44 ? -1.555 -1.67 -0.98 1 96.06 44 PHE B O 1
ATOM 1402 N N . GLU B 1 45 ? -3.002 -0.868 -2.412 1 96.38 45 GLU B N 1
ATOM 1403 C CA . GLU B 1 45 ? -4.129 -1.485 -1.718 1 96.38 45 GLU B CA 1
ATOM 1404 C C . GLU B 1 45 ? -4.039 -3.008 -1.765 1 96.38 45 GLU B C 1
ATOM 1406 O O . GLU B 1 45 ? -4.262 -3.68 -0.756 1 96.38 45 GLU B O 1
ATOM 1411 N N . GLU B 1 46 ? -3.771 -3.51 -2.867 1 96.81 46 GLU B N 1
ATOM 1412 C CA . GLU B 1 46 ? -3.705 -4.961 -3.037 1 96.81 46 GLU B CA 1
ATOM 1413 C C . GLU B 1 46 ? -2.613 -5.566 -2.16 1 96.81 46 GLU B C 1
ATOM 1415 O O . GLU B 1 46 ? -2.828 -6.598 -1.518 1 96.81 46 GLU B O 1
ATOM 1420 N N . ILE B 1 47 ? -1.462 -4.965 -2.115 1 94.44 47 ILE B N 1
ATOM 1421 C CA . ILE B 1 47 ? -0.327 -5.555 -1.411 1 94.44 47 ILE B CA 1
ATOM 1422 C C . ILE B 1 47 ? -0.508 -5.383 0.095 1 94.44 47 ILE B C 1
ATOM 1424 O O . ILE B 1 47 ? 0.13 -6.082 0.887 1 94.44 47 ILE B O 1
ATOM 1428 N N . ALA B 1 48 ? -1.373 -4.418 0.481 1 95.62 48 ALA B N 1
ATOM 1429 C CA . ALA B 1 48 ? -1.61 -4.164 1.9 1 95.62 48 ALA B CA 1
ATOM 1430 C C . ALA B 1 48 ? -2.443 -5.281 2.523 1 95.62 48 ALA B C 1
ATOM 1432 O O . ALA B 1 48 ? -2.504 -5.406 3.748 1 95.62 48 ALA B O 1
ATOM 1433 N N . GLU B 1 49 ? -3.096 -6.09 1.74 1 93.62 49 GLU B N 1
ATOM 1434 C CA . GLU B 1 49 ? -3.895 -7.203 2.24 1 93.62 49 GLU B CA 1
ATOM 1435 C C . GLU B 1 49 ? -3.012 -8.391 2.621 1 93.62 49 GLU B C 1
ATOM 1437 O O . GLU B 1 49 ? -2.215 -8.859 1.81 1 93.62 49 GLU B O 1
ATOM 1442 N N . ARG B 1 50 ? -3.217 -8.875 3.797 1 89.69 50 ARG B N 1
ATOM 1443 C CA . ARG B 1 50 ? -2.301 -9.828 4.414 1 89.69 50 ARG B CA 1
ATOM 1444 C C . ARG B 1 50 ? -2.117 -11.062 3.537 1 89.69 50 ARG B C 1
ATOM 1446 O O . ARG B 1 50 ? -0.989 -11.492 3.299 1 89.69 50 ARG B O 1
ATOM 1453 N N . ASN B 1 51 ? -3.158 -11.633 3.088 1 90.56 51 ASN B N 1
ATOM 1454 C CA . ASN B 1 51 ? -3.059 -12.844 2.27 1 90.56 51 ASN B CA 1
ATOM 1455 C C . ASN B 1 51 ? -2.404 -12.555 0.922 1 90.56 51 ASN B C 1
ATOM 1457 O O . ASN B 1 51 ? -1.612 -13.359 0.427 1 90.56 51 ASN B O 1
ATOM 1461 N N . ARG B 1 52 ? -2.699 -11.461 0.359 1 95 52 ARG B N 1
ATOM 1462 C CA . ARG B 1 52 ? -2.131 -11.086 -0.931 1 95 52 ARG B CA 1
ATOM 1463 C C . ARG B 1 52 ? -0.645 -10.766 -0.803 1 95 52 ARG B C 1
ATOM 1465 O O . ARG B 1 52 ? 0.148 -11.125 -1.677 1 95 52 ARG B O 1
ATOM 1472 N N . PHE B 1 53 ? -0.352 -10.195 0.3 1 93.69 53 PHE B N 1
ATOM 1473 C CA . PHE B 1 53 ? 1.065 -9.992 0.573 1 93.69 53 PHE B CA 1
ATOM 1474 C C . PHE B 1 53 ? 1.796 -11.328 0.679 1 93.69 53 PHE B C 1
ATOM 1476 O O . PHE B 1 53 ? 2.861 -11.508 0.084 1 93.69 53 PHE B O 1
ATOM 1483 N N . ALA B 1 54 ? 1.203 -12.188 1.394 1 91.12 54 ALA B N 1
ATOM 1484 C CA . ALA B 1 54 ? 1.82 -13.492 1.612 1 91.12 54 ALA B CA 1
ATOM 1485 C C . ALA B 1 54 ? 2.004 -14.242 0.295 1 91.12 54 ALA B C 1
ATOM 1487 O O . ALA B 1 54 ? 3.049 -14.852 0.062 1 91.12 54 ALA B O 1
ATOM 1488 N N . VAL B 1 55 ? 1.055 -14.18 -0.555 1 93.44 55 VAL B N 1
ATOM 1489 C CA . VAL B 1 55 ? 1.117 -14.828 -1.859 1 93.44 55 VAL B CA 1
ATOM 1490 C C . VAL B 1 55 ? 2.275 -14.25 -2.67 1 93.44 55 VAL B C 1
ATOM 1492 O O . VAL B 1 55 ? 3.09 -14.992 -3.219 1 93.44 55 VAL B O 1
ATOM 1495 N N . LEU B 1 56 ? 2.352 -12.969 -2.703 1 95.44 56 LEU B N 1
ATOM 1496 C CA . LEU B 1 56 ? 3.396 -12.297 -3.473 1 95.44 56 LEU B CA 1
ATOM 1497 C C . LEU B 1 56 ? 4.777 -12.641 -2.928 1 95.44 56 LEU B C 1
ATOM 1499 O O . LEU B 1 56 ? 5.707 -12.906 -3.697 1 95.44 56 LEU B O 1
ATOM 1503 N N . PHE B 1 57 ? 4.836 -12.672 -1.639 1 92.38 57 PHE B N 1
ATOM 1504 C CA . PHE B 1 57 ? 6.109 -12.969 -0.995 1 92.38 57 PHE B CA 1
ATOM 1505 C C . PHE B 1 57 ? 6.57 -14.383 -1.332 1 92.38 57 PHE B C 1
ATOM 1507 O O . PHE B 1 57 ? 7.723 -14.586 -1.723 1 92.38 57 PHE B O 1
ATOM 1514 N N . VAL B 1 58 ? 5.688 -15.305 -1.22 1 90.94 58 VAL B N 1
ATOM 1515 C CA . VAL B 1 58 ? 6.023 -16.703 -1.465 1 90.94 58 VAL B CA 1
ATOM 1516 C C . VAL B 1 58 ? 6.414 -16.891 -2.93 1 90.94 58 VAL B C 1
ATOM 1518 O O . VAL B 1 58 ? 7.375 -17.594 -3.236 1 90.94 58 VAL B O 1
ATOM 1521 N N . LEU B 1 59 ? 5.727 -16.234 -3.812 1 93.94 59 LEU B N 1
ATOM 1522 C CA . LEU B 1 59 ? 6.02 -16.359 -5.238 1 93.94 59 LEU B CA 1
ATOM 1523 C C . LEU B 1 59 ? 7.359 -15.711 -5.574 1 93.94 59 LEU B C 1
ATOM 1525 O O . LEU B 1 59 ? 8 -16.078 -6.559 1 93.94 59 LEU B O 1
ATOM 1529 N N . SER B 1 60 ? 7.684 -14.727 -4.812 1 92.69 60 SER B N 1
ATOM 1530 C CA . SER B 1 60 ? 8.969 -14.062 -5.039 1 92.69 60 SER B CA 1
ATOM 1531 C C . SER B 1 60 ? 10.133 -14.992 -4.711 1 92.69 60 SER B C 1
ATOM 1533 O O . SER B 1 60 ? 11.211 -14.859 -5.289 1 92.69 60 SER B O 1
ATOM 1535 N N . SER B 1 61 ? 9.891 -15.945 -3.875 1 86.75 61 SER B N 1
ATOM 1536 C CA . SER B 1 61 ? 10.938 -16.875 -3.451 1 86.75 61 SER B CA 1
ATOM 1537 C C . SER B 1 61 ? 10.93 -18.141 -4.301 1 86.75 61 SER B C 1
ATOM 1539 O O . SER B 1 61 ? 11.984 -18.719 -4.547 1 86.75 61 SER B O 1
ATOM 1541 N N . GLU B 1 62 ? 9.789 -18.703 -4.742 1 82 62 GLU B N 1
ATOM 1542 C CA . GLU B 1 62 ? 9.656 -20.016 -5.387 1 82 62 GLU B CA 1
ATOM 1543 C C . GLU B 1 62 ? 9.398 -19.859 -6.883 1 82 62 GLU B C 1
ATOM 1545 O O . GLU B 1 62 ? 9.445 -20.844 -7.625 1 82 62 GLU B O 1
ATOM 1550 N N . GLU B 1 63 ? 9.227 -18.625 -7.445 1 84 63 GLU B N 1
ATOM 1551 C CA . GLU B 1 63 ? 9.078 -18.25 -8.844 1 84 63 GLU B CA 1
ATOM 1552 C C . GLU B 1 63 ? 7.703 -18.625 -9.383 1 84 63 GLU B C 1
ATOM 1554 O O . GLU B 1 63 ? 6.984 -17.781 -9.914 1 84 63 GLU B O 1
ATOM 1559 N N . LYS B 1 64 ? 7.285 -20.078 -9.375 1 91.62 64 LYS B N 1
ATOM 1560 C CA . LYS B 1 64 ? 5.965 -20.469 -9.859 1 91.62 64 LYS B CA 1
ATOM 1561 C C . LYS B 1 64 ? 5.312 -21.484 -8.914 1 91.62 64 LYS B C 1
ATOM 1563 O O . LYS B 1 64 ? 5.988 -22.344 -8.367 1 91.62 64 LYS B O 1
ATOM 1568 N N . MET B 1 65 ? 4.023 -21.312 -8.602 1 92.38 65 MET B N 1
ATOM 1569 C CA . MET B 1 65 ? 3.271 -22.203 -7.734 1 92.38 65 MET B CA 1
ATOM 1570 C C . MET B 1 65 ? 1.819 -22.312 -8.188 1 92.38 65 MET B C 1
ATOM 1572 O O . MET B 1 65 ? 1.218 -21.312 -8.594 1 92.38 65 MET B O 1
ATOM 1576 N N . SER B 1 66 ? 1.305 -23.516 -8.039 1 91.62 66 SER B N 1
ATOM 1577 C CA . SER B 1 66 ? -0.124 -23.719 -8.266 1 91.62 66 SER B CA 1
ATOM 1578 C C . SER B 1 66 ? -0.943 -23.188 -7.086 1 91.62 66 SER B C 1
ATOM 1580 O O . SER B 1 66 ? -0.394 -22.891 -6.023 1 91.62 66 SER B O 1
ATOM 1582 N N . ALA B 1 67 ? -2.289 -23.031 -7.328 1 91.94 67 ALA B N 1
ATOM 1583 C CA . ALA B 1 67 ? -3.176 -22.625 -6.242 1 91.94 67 ALA B CA 1
ATOM 1584 C C . ALA B 1 67 ? -3.059 -23.562 -5.051 1 91.94 67 ALA B C 1
ATOM 1586 O O . ALA B 1 67 ? -3.047 -23.125 -3.9 1 91.94 67 ALA B O 1
ATOM 1587 N N . THR B 1 68 ? -2.963 -24.844 -5.324 1 88.69 68 THR B N 1
ATOM 1588 C CA . THR B 1 68 ? -2.844 -25.859 -4.281 1 88.69 68 THR B CA 1
ATOM 1589 C C . THR B 1 68 ? -1.538 -25.688 -3.51 1 88.69 68 THR B C 1
ATOM 1591 O O . THR B 1 68 ? -1.53 -25.734 -2.277 1 88.69 68 THR B O 1
ATOM 1594 N N . GLU B 1 69 ? -0.455 -25.516 -4.191 1 88.94 69 GLU B N 1
ATOM 1595 C CA . GLU B 1 69 ? 0.85 -25.312 -3.57 1 88.94 69 GLU B CA 1
ATOM 1596 C C . GLU B 1 69 ? 0.868 -24.031 -2.725 1 88.94 69 GLU B C 1
ATOM 1598 O O . GLU B 1 69 ? 1.454 -24.016 -1.64 1 88.94 69 GLU B O 1
ATOM 1603 N N . LEU B 1 70 ? 0.313 -22.969 -3.209 1 90.69 70 LEU B N 1
ATOM 1604 C CA . LEU B 1 70 ? 0.207 -21.719 -2.467 1 90.69 70 LEU B CA 1
ATOM 1605 C C . LEU B 1 70 ? -0.582 -21.906 -1.176 1 90.69 70 LEU B C 1
ATOM 1607 O O . LEU B 1 70 ? -0.188 -21.422 -0.12 1 90.69 70 LEU B O 1
ATOM 1611 N N . GLY B 1 71 ? -1.699 -22.578 -1.305 1 88.81 71 GLY B N 1
ATOM 1612 C CA . GLY B 1 71 ? -2.486 -22.891 -0.122 1 88.81 71 GLY B CA 1
ATOM 1613 C C . GLY B 1 71 ? -1.703 -23.641 0.936 1 88.81 71 GLY B C 1
ATOM 1614 O O . GLY B 1 71 ? -1.777 -23.312 2.121 1 88.81 71 GLY B O 1
ATOM 1615 N N . GLU B 1 72 ? -0.967 -24.625 0.524 1 85.25 72 GLU B N 1
ATOM 1616 C CA . GLU B 1 72 ? -0.141 -25.422 1.433 1 85.25 72 GLU B CA 1
ATOM 1617 C C . GLU B 1 72 ? 0.931 -24.562 2.094 1 85.25 72 GLU B C 1
ATOM 1619 O O . GLU B 1 72 ? 1.16 -24.656 3.301 1 85.25 72 GLU B O 1
ATOM 1624 N N . ALA B 1 73 ? 1.559 -23.75 1.325 1 84.38 73 ALA B N 1
ATOM 1625 C CA . ALA B 1 73 ? 2.629 -22.891 1.825 1 84.38 73 ALA B CA 1
ATOM 1626 C C . ALA B 1 73 ? 2.098 -21.891 2.848 1 84.38 73 ALA B C 1
ATOM 1628 O O . ALA B 1 73 ? 2.805 -21.516 3.789 1 84.38 73 ALA B O 1
ATOM 1629 N N . LEU B 1 74 ? 0.841 -21.422 2.693 1 85.62 74 LEU B N 1
ATOM 1630 C CA . LEU B 1 74 ? 0.275 -20.359 3.52 1 85.62 74 LEU B CA 1
ATOM 1631 C C . LEU B 1 74 ? -0.665 -20.938 4.574 1 85.62 74 LEU B C 1
ATOM 1633 O O . LEU B 1 74 ? -1.231 -20.188 5.379 1 85.62 74 LEU B O 1
ATOM 1637 N N . GLY B 1 75 ? -0.771 -22.203 4.516 1 80.5 75 GLY B N 1
ATOM 1638 C CA . GLY B 1 75 ? -1.67 -22.828 5.465 1 80.5 75 GLY B CA 1
ATOM 1639 C C . GLY B 1 75 ? -3.127 -22.469 5.242 1 80.5 75 GLY B C 1
ATOM 1640 O O . GLY B 1 75 ? -3.869 -22.25 6.199 1 80.5 75 GLY B O 1
ATOM 1641 N N . ARG B 1 76 ? -3.434 -22.266 4.066 1 77.56 76 ARG B N 1
ATOM 1642 C CA . ARG B 1 76 ? -4.789 -21.891 3.684 1 77.56 76 ARG B CA 1
ATOM 1643 C C . ARG B 1 76 ? -5.352 -22.859 2.646 1 77.56 76 ARG B C 1
ATOM 1645 O O . ARG B 1 76 ? -4.598 -23.5 1.91 1 77.56 76 ARG B O 1
ATOM 1652 N N . SER B 1 77 ? -6.699 -22.938 2.811 1 73.62 77 SER B N 1
ATOM 1653 C CA . SER B 1 77 ? -7.348 -23.703 1.757 1 73.62 77 SER B CA 1
ATOM 1654 C C . SER B 1 77 ? -7.355 -22.938 0.436 1 73.62 77 SER B C 1
ATOM 1656 O O . SER B 1 77 ? -7.254 -21.719 0.42 1 73.62 77 SER B O 1
ATOM 1658 N N . GLU B 1 78 ? -7.441 -23.609 -0.647 1 69.19 78 GLU B N 1
ATOM 1659 C CA . GLU B 1 78 ? -7.539 -23.016 -1.976 1 69.19 78 GLU B CA 1
ATOM 1660 C C . GLU B 1 78 ? -8.734 -22.062 -2.07 1 69.19 78 GLU B C 1
ATOM 1662 O O . GLU B 1 78 ? -8.641 -21 -2.688 1 69.19 78 GLU B O 1
ATOM 1667 N N . ASN B 1 79 ? -9.773 -22.469 -1.466 1 69.56 79 ASN B N 1
ATOM 1668 C CA . ASN B 1 79 ? -10.992 -21.672 -1.521 1 69.56 79 ASN B CA 1
ATOM 1669 C C . ASN B 1 79 ? -10.789 -20.281 -0.91 1 69.56 79 ASN B C 1
ATOM 1671 O O . ASN B 1 79 ? -11.336 -19.297 -1.403 1 69.56 79 ASN B O 1
ATOM 1675 N N . GLY B 1 80 ? -9.922 -20.234 0.009 1 79.75 80 GLY B N 1
ATOM 1676 C CA . GLY B 1 80 ? -9.664 -18.969 0.666 1 79.75 80 GLY B CA 1
ATOM 1677 C C . GLY B 1 80 ? -8.688 -18.094 -0.099 1 79.75 80 GLY B C 1
ATOM 1678 O O . GLY B 1 80 ? -8.555 -16.906 0.196 1 79.75 80 GLY B O 1
ATOM 1679 N N . LEU B 1 81 ? -8.164 -18.734 -1.113 1 88.75 81 LEU B N 1
ATOM 1680 C CA . LEU B 1 81 ? -7.113 -18.016 -1.812 1 88.75 81 LEU B CA 1
ATOM 1681 C C . LEU B 1 81 ? -7.59 -17.547 -3.186 1 88.75 81 LEU B C 1
ATOM 1683 O O . LEU B 1 81 ? -7.02 -16.625 -3.768 1 88.75 81 LEU B O 1
ATOM 1687 N N . HIS B 1 82 ? -8.617 -18.172 -3.723 1 88.31 82 HIS B N 1
ATOM 1688 C CA . HIS B 1 82 ? -9.008 -17.938 -5.109 1 88.31 82 HIS B CA 1
ATOM 1689 C C . HIS B 1 82 ? -9.344 -16.469 -5.34 1 88.31 82 HIS B C 1
ATOM 1691 O O . HIS B 1 82 ? -8.906 -15.867 -6.324 1 88.31 82 HIS B O 1
ATOM 1697 N N . TYR B 1 83 ? -10.062 -15.953 -4.375 1 93.19 83 TYR B N 1
ATOM 1698 C CA . TYR B 1 83 ? -10.438 -14.547 -4.48 1 93.19 83 TYR B CA 1
ATOM 1699 C C . TYR B 1 83 ? -9.203 -13.656 -4.5 1 93.19 83 TYR B C 1
ATOM 1701 O O . TYR B 1 83 ? -9.109 -12.734 -5.324 1 93.19 83 TYR B O 1
ATOM 1709 N N . HIS B 1 84 ? -8.297 -13.867 -3.648 1 94.38 84 HIS B N 1
ATOM 1710 C CA . HIS B 1 84 ? -7.078 -13.078 -3.561 1 94.38 84 HIS B CA 1
ATOM 1711 C C . HIS B 1 84 ? -6.23 -13.227 -4.82 1 94.38 84 HIS B C 1
ATOM 1713 O O . HIS B 1 84 ? -5.66 -12.25 -5.309 1 94.38 84 HIS B O 1
ATOM 1719 N N . LEU B 1 85 ? -6.148 -14.445 -5.34 1 95.88 85 LEU B N 1
ATOM 1720 C CA . LEU B 1 85 ? -5.395 -14.703 -6.562 1 95.88 85 LEU B CA 1
ATOM 1721 C C . LEU B 1 85 ? -6 -13.945 -7.742 1 95.88 85 LEU B C 1
ATOM 1723 O O . LEU B 1 85 ? -5.273 -13.359 -8.547 1 95.88 85 LEU B O 1
ATOM 1727 N N . ASN B 1 86 ? -7.316 -13.969 -7.824 1 96.62 86 ASN B N 1
ATOM 1728 C CA . ASN B 1 86 ? -7.996 -13.234 -8.891 1 96.62 86 ASN B CA 1
ATOM 1729 C C . ASN B 1 86 ? -7.738 -11.734 -8.797 1 96.62 86 ASN B C 1
ATOM 1731 O O . ASN B 1 86 ? -7.52 -11.07 -9.805 1 96.62 86 ASN B O 1
ATOM 1735 N N . ARG B 1 87 ? -7.777 -11.195 -7.656 1 97.25 87 ARG B N 1
ATOM 1736 C CA . ARG B 1 87 ? -7.5 -9.773 -7.449 1 97.25 87 ARG B CA 1
ATOM 1737 C C . ARG B 1 87 ? -6.078 -9.43 -7.875 1 97.25 87 ARG B C 1
ATOM 1739 O O . ARG B 1 87 ? -5.848 -8.391 -8.5 1 97.25 87 ARG B O 1
ATOM 1746 N N . LEU B 1 88 ? -5.141 -10.281 -7.516 1 97.81 88 LEU B N 1
ATOM 1747 C CA . LEU B 1 88 ? -3.742 -10.062 -7.855 1 97.81 88 LEU B CA 1
ATOM 1748 C C . LEU B 1 88 ? -3.529 -10.141 -9.359 1 97.81 88 LEU B C 1
ATOM 1750 O O . LEU B 1 88 ? -2.746 -9.375 -9.93 1 97.81 88 LEU B O 1
ATOM 1754 N N . VAL B 1 89 ? -4.246 -11.07 -10.031 1 97.62 89 VAL B N 1
ATOM 1755 C CA . VAL B 1 89 ? -4.18 -11.188 -11.484 1 97.62 89 VAL B CA 1
ATOM 1756 C C . VAL B 1 89 ? -4.766 -9.945 -12.133 1 97.62 89 VAL B C 1
ATOM 1758 O O . VAL B 1 89 ? -4.156 -9.359 -13.031 1 97.62 89 VAL B O 1
ATOM 1761 N N . ASN B 1 90 ? -5.887 -9.492 -11.664 1 97.38 90 ASN B N 1
ATOM 1762 C CA . ASN B 1 90 ? -6.559 -8.328 -12.219 1 97.38 90 ASN B CA 1
ATOM 1763 C C . ASN B 1 90 ? -5.727 -7.062 -12.031 1 97.38 90 ASN B C 1
ATOM 1765 O O . ASN B 1 90 ? -5.758 -6.164 -12.883 1 97.38 90 ASN B O 1
ATOM 1769 N N . ALA B 1 91 ? -4.93 -7.008 -10.969 1 96.69 91 ALA B N 1
ATOM 1770 C CA . ALA B 1 91 ? -4.074 -5.859 -10.68 1 96.69 91 ALA B CA 1
ATOM 1771 C C . ALA B 1 91 ? -2.775 -5.934 -11.477 1 96.69 91 ALA B C 1
ATOM 1773 O O . ALA B 1 91 ? -1.967 -5.004 -11.453 1 96.69 91 ALA B O 1
ATOM 1774 N N . GLY B 1 92 ? -2.549 -7.051 -12.094 1 96.81 92 GLY B N 1
ATOM 1775 C CA . GLY B 1 92 ? -1.371 -7.215 -12.93 1 96.81 92 GLY B CA 1
ATOM 1776 C C . GLY B 1 92 ? -0.126 -7.586 -12.148 1 96.81 92 GLY B C 1
ATOM 1777 O O . GLY B 1 92 ? 0.994 -7.422 -12.641 1 96.81 92 GLY B O 1
ATOM 1778 N N . LEU B 1 93 ? -0.292 -8.102 -10.953 1 97.81 93 LEU B N 1
ATOM 1779 C CA . LEU B 1 93 ? 0.845 -8.398 -10.086 1 97.81 93 LEU B CA 1
ATOM 1780 C C . LEU B 1 93 ? 1.318 -9.836 -10.281 1 97.81 93 LEU B C 1
ATOM 1782 O O . LEU B 1 93 ? 2.494 -10.141 -10.07 1 97.81 93 LEU B O 1
ATOM 1786 N N . ILE B 1 94 ? 0.372 -10.719 -10.594 1 98 94 ILE B N 1
ATOM 1787 C CA . ILE B 1 94 ? 0.721 -12.094 -10.93 1 98 94 ILE B CA 1
ATOM 1788 C C . ILE B 1 94 ? 0.005 -12.508 -12.211 1 98 94 ILE B C 1
ATOM 1790 O O . ILE B 1 94 ? -0.927 -11.836 -12.656 1 98 94 ILE B O 1
ATOM 1794 N N . GLU B 1 95 ? 0.452 -13.547 -12.82 1 97.62 95 GLU B N 1
ATOM 1795 C CA . GLU B 1 95 ? -0.176 -14.141 -13.992 1 97.62 95 GLU B CA 1
ATOM 1796 C C . GLU B 1 95 ? -0.49 -15.617 -13.766 1 97.62 95 GLU B C 1
ATOM 1798 O O . GLU B 1 95 ? 0.3 -16.344 -13.156 1 97.62 95 GLU B O 1
ATOM 1803 N N . ASN B 1 96 ? -1.641 -15.977 -14.211 1 96.12 96 ASN B N 1
ATOM 1804 C CA . ASN B 1 96 ? -2.023 -17.375 -14.242 1 96.12 96 ASN B CA 1
ATOM 1805 C C . ASN B 1 96 ? -1.609 -18.047 -15.555 1 96.12 96 ASN B C 1
ATOM 1807 O O . ASN B 1 96 ? -2.121 -17.688 -16.625 1 96.12 96 ASN B O 1
ATOM 1811 N N . ARG B 1 97 ? -0.704 -18.953 -15.484 1 93.62 97 ARG B N 1
ATOM 1812 C CA . ARG B 1 97 ? -0.195 -19.641 -16.672 1 93.62 97 ARG B CA 1
ATOM 1813 C C . ARG B 1 97 ? -0.57 -21.109 -16.656 1 93.62 97 ARG B C 1
ATOM 1815 O O . ARG B 1 97 ? -0.875 -21.672 -15.594 1 93.62 97 ARG B O 1
ATOM 1822 N N . LYS B 1 98 ? -0.67 -21.656 -17.938 1 90.38 98 LYS B N 1
ATOM 1823 C CA . LYS B 1 98 ? -0.968 -23.062 -18.094 1 90.38 98 LYS B CA 1
ATOM 1824 C C . LYS B 1 98 ? 0.121 -23.781 -18.891 1 90.38 98 LYS B C 1
ATOM 1826 O O . LYS B 1 98 ? 0.673 -23.203 -19.844 1 90.38 98 LYS B O 1
ATOM 1831 N N . GLN B 1 99 ? 0.533 -24.766 -18.375 1 82.06 99 GLN B N 1
ATOM 1832 C CA . GLN B 1 99 ? 1.511 -25.578 -19.094 1 82.06 99 GLN B CA 1
ATOM 1833 C C . GLN B 1 99 ? 1.052 -27.031 -19.203 1 82.06 99 GLN B C 1
ATOM 1835 O O . GLN B 1 99 ? 0.426 -27.562 -18.297 1 82.06 99 GLN B O 1
ATOM 1840 N N . ALA B 1 100 ? 1.195 -27.531 -20.531 1 75.88 100 ALA B N 1
ATOM 1841 C CA . ALA B 1 100 ? 0.896 -28.938 -20.75 1 75.88 100 ALA B CA 1
ATOM 1842 C C . ALA B 1 100 ? 1.857 -29.828 -19.969 1 75.88 100 ALA B C 1
ATOM 1844 O O . ALA B 1 100 ? 3.051 -29.531 -19.875 1 75.88 100 ALA B O 1
ATOM 1845 N N . LYS B 1 101 ? 1.255 -30.531 -19.047 1 66.12 101 LYS B N 1
ATOM 1846 C CA . LYS B 1 101 ? 2.141 -31.484 -18.391 1 66.12 101 LYS B CA 1
ATOM 1847 C C . LYS B 1 101 ? 2.562 -32.594 -19.344 1 66.12 101 LYS B C 1
ATOM 1849 O O . LYS B 1 101 ? 1.728 -33.156 -20.078 1 66.12 101 LYS B O 1
ATOM 1854 N N . PRO B 1 102 ? 3.979 -32.531 -19.641 1 62.06 102 PRO B N 1
ATOM 1855 C CA . PRO B 1 102 ? 4.383 -33.594 -20.578 1 62.06 102 PRO B CA 1
ATOM 1856 C C . PRO B 1 102 ? 3.641 -34.906 -20.359 1 62.06 102 PRO B C 1
ATOM 1858 O O . PRO B 1 102 ? 3.17 -35.531 -21.312 1 62.06 102 PRO B O 1
ATOM 1861 N N . ASP B 1 103 ? 3.922 -35.5 -19.375 1 57.5 103 ASP B N 1
ATOM 1862 C CA . ASP B 1 103 ? 3.51 -36.906 -19.203 1 57.5 103 ASP B CA 1
ATOM 1863 C C . ASP B 1 103 ? 2.055 -37 -18.75 1 57.5 103 ASP B C 1
ATOM 1865 O O . ASP B 1 103 ? 1.573 -38.062 -18.391 1 57.5 103 ASP B O 1
ATOM 1869 N N . ALA B 1 104 ? 1.424 -35.938 -18.625 1 59.97 104 ALA B N 1
ATOM 1870 C CA . ALA B 1 104 ? 0.049 -36.062 -18.141 1 59.97 104 ALA B CA 1
ATOM 1871 C C . ALA B 1 104 ? -0.924 -35.344 -19.062 1 59.97 104 ALA B C 1
ATOM 1873 O O . ALA B 1 104 ? -0.535 -34.406 -19.766 1 59.97 104 ALA B O 1
ATOM 1874 N N . GLU B 1 105 ? -1.921 -35.938 -19.484 1 62.59 105 GLU B N 1
ATOM 1875 C CA . GLU B 1 105 ? -3.033 -35.438 -20.312 1 62.59 105 GLU B CA 1
ATOM 1876 C C . GLU B 1 105 ? -3.699 -34.219 -19.672 1 62.59 105 GLU B C 1
ATOM 1878 O O . GLU B 1 105 ? -4.676 -33.688 -20.219 1 62.59 105 GLU B O 1
ATOM 1883 N N . GLY B 1 106 ? -2.891 -33.375 -18.938 1 69.12 106 GLY B N 1
ATOM 1884 C CA . GLY B 1 106 ? -3.666 -32.312 -18.312 1 69.12 106 GLY B CA 1
ATOM 1885 C C . GLY B 1 106 ? -2.908 -30.984 -18.219 1 69.12 106 GLY B C 1
ATOM 1886 O O . GLY B 1 106 ? -1.706 -30.938 -18.484 1 69.12 106 GLY B O 1
ATOM 1887 N N . LEU B 1 107 ? -3.627 -29.938 -18.203 1 78 107 LEU B N 1
ATOM 1888 C CA . LEU B 1 107 ? -3.076 -28.594 -18.094 1 78 107 LEU B CA 1
ATOM 1889 C C . LEU B 1 107 ? -2.805 -28.219 -16.625 1 78 107 LEU B C 1
ATOM 1891 O O . LEU B 1 107 ? -3.617 -28.516 -15.75 1 78 107 LEU B O 1
ATOM 1895 N N . TYR B 1 108 ? -1.539 -28.109 -16.391 1 82.75 108 TYR B N 1
ATOM 1896 C CA . TYR B 1 108 ? -1.107 -27.609 -15.094 1 82.75 108 TYR B CA 1
ATOM 1897 C C . TYR B 1 108 ? -1.14 -26.078 -15.062 1 82.75 108 TYR B C 1
ATOM 1899 O O . TYR B 1 108 ? -0.535 -25.422 -15.906 1 82.75 108 TYR B O 1
ATOM 1907 N N . SER B 1 109 ? -2.018 -25.594 -14.117 1 92.38 109 SER B N 1
ATOM 1908 C CA . SER B 1 109 ? -2.115 -24.141 -13.953 1 92.38 109 SER B CA 1
ATOM 1909 C C . SER B 1 109 ? -1.259 -23.656 -12.789 1 92.38 109 SER B C 1
ATOM 1911 O O . SER B 1 109 ? -1.262 -24.266 -11.719 1 92.38 109 SER B O 1
ATOM 1913 N N . TYR B 1 110 ? -0.468 -22.594 -13.062 1 94.06 110 TYR B N 1
ATOM 1914 C CA . TYR B 1 110 ? 0.37 -22.047 -12 1 94.06 110 TYR B CA 1
ATOM 1915 C C . TYR B 1 110 ? 0.424 -20.516 -12.07 1 94.06 110 TYR B C 1
ATOM 1917 O O . TYR B 1 110 ? 0.038 -19.938 -13.086 1 94.06 110 TYR B O 1
ATOM 1925 N N . TYR B 1 111 ? 0.859 -19.969 -10.961 1 96.62 111 TYR B N 1
ATOM 1926 C CA . TYR B 1 111 ? 0.992 -18.531 -10.852 1 96.62 111 TYR B CA 1
ATOM 1927 C C . TYR B 1 111 ? 2.457 -18.125 -10.742 1 96.62 111 TYR B C 1
ATOM 1929 O O . TYR B 1 111 ? 3.262 -18.828 -10.141 1 96.62 111 TYR B O 1
ATOM 1937 N N . GLU B 1 112 ? 2.73 -17.016 -11.383 1 97.12 112 GLU B N 1
ATOM 1938 C CA . GLU B 1 112 ? 4.051 -16.391 -11.273 1 97.12 112 GLU B CA 1
ATOM 1939 C C . GLU B 1 112 ? 3.945 -14.875 -11.156 1 97.12 112 GLU B C 1
ATOM 1941 O O . GLU B 1 112 ? 2.953 -14.281 -11.578 1 97.12 112 GLU B O 1
ATOM 1946 N N . LEU B 1 113 ? 4.984 -14.273 -10.594 1 97.25 113 LEU B N 1
ATOM 1947 C CA . LEU B 1 113 ? 5.02 -12.82 -10.516 1 97.25 113 LEU B CA 1
ATOM 1948 C C . LEU B 1 113 ? 5.199 -12.211 -11.906 1 97.25 113 LEU B C 1
ATOM 1950 O O . LEU B 1 113 ? 5.957 -12.734 -12.727 1 97.25 113 LEU B O 1
ATOM 1954 N N . THR B 1 114 ? 4.469 -11.148 -12.164 1 96.81 114 THR B N 1
ATOM 1955 C CA . THR B 1 114 ? 4.812 -10.305 -13.305 1 96.81 114 THR B CA 1
ATOM 1956 C C . THR B 1 114 ? 6.008 -9.414 -12.977 1 96.81 114 THR B C 1
ATOM 1958 O O . THR B 1 114 ? 6.473 -9.383 -11.836 1 96.81 114 THR B O 1
ATOM 1961 N N . GLY B 1 115 ? 6.516 -8.734 -14.016 1 95.44 115 GLY B N 1
ATOM 1962 C CA . GLY B 1 115 ? 7.551 -7.75 -13.742 1 95.44 115 GLY B CA 1
ATOM 1963 C C . GLY B 1 115 ? 7.129 -6.715 -12.719 1 95.44 115 GLY B C 1
ATOM 1964 O O . GLY B 1 115 ? 7.883 -6.398 -11.797 1 95.44 115 GLY B O 1
ATOM 1965 N N . LEU B 1 116 ? 5.934 -6.227 -12.844 1 96 116 LEU B N 1
ATOM 1966 C CA . LEU B 1 116 ? 5.355 -5.25 -11.93 1 96 116 LEU B CA 1
ATOM 1967 C C . LEU B 1 116 ? 5.223 -5.832 -10.523 1 96 116 LEU B C 1
ATOM 1969 O O . LEU B 1 116 ? 5.559 -5.172 -9.539 1 96 116 LEU B O 1
ATOM 1973 N N . GLY B 1 117 ? 4.734 -7.098 -10.438 1 97 117 GLY B N 1
ATOM 1974 C CA . GLY B 1 117 ? 4.605 -7.773 -9.156 1 97 117 GLY B CA 1
ATOM 1975 C C . GLY B 1 117 ? 5.934 -7.957 -8.445 1 97 117 GLY B C 1
ATOM 1976 O O . GLY B 1 117 ? 6.02 -7.781 -7.23 1 97 117 GLY B O 1
ATOM 1977 N N . ALA B 1 118 ? 6.887 -8.32 -9.234 1 96.44 118 ALA B N 1
ATOM 1978 C CA . ALA B 1 118 ? 8.219 -8.508 -8.672 1 96.44 118 ALA B CA 1
ATOM 1979 C C . ALA B 1 118 ? 8.789 -7.195 -8.148 1 96.44 118 ALA B C 1
ATOM 1981 O O . ALA B 1 118 ? 9.336 -7.141 -7.043 1 96.44 118 ALA B O 1
ATOM 1982 N N . ASP B 1 119 ? 8.633 -6.16 -8.953 1 96.19 119 ASP B N 1
ATOM 1983 C CA . ASP B 1 119 ? 9.141 -4.848 -8.57 1 96.19 119 ASP B CA 1
ATOM 1984 C C . ASP B 1 119 ? 8.453 -4.336 -7.312 1 96.19 119 ASP B C 1
ATOM 1986 O O . ASP B 1 119 ? 9.109 -3.809 -6.41 1 96.19 119 ASP B O 1
ATOM 1990 N N . LEU B 1 120 ? 7.172 -4.465 -7.242 1 96.75 120 LEU B N 1
ATOM 1991 C CA . LEU B 1 120 ? 6.41 -3.986 -6.094 1 96.75 120 LEU B CA 1
ATOM 1992 C C . LEU B 1 120 ? 6.766 -4.777 -4.84 1 96.75 120 LEU B C 1
ATOM 1994 O O . LEU B 1 120 ? 6.984 -4.199 -3.775 1 96.75 120 LEU B O 1
ATOM 1998 N N . THR B 1 121 ? 6.781 -6.113 -4.93 1 95.5 121 THR B N 1
ATOM 1999 C CA . THR B 1 121 ? 7.137 -6.965 -3.801 1 95.5 121 THR B CA 1
ATOM 2000 C C . THR B 1 121 ? 8.523 -6.613 -3.273 1 95.5 121 THR B C 1
ATOM 2002 O O . THR B 1 121 ? 8.727 -6.516 -2.062 1 95.5 121 THR B O 1
ATOM 2005 N N . ASP B 1 122 ? 9.406 -6.379 -4.176 1 95.44 122 ASP B N 1
ATOM 2006 C CA . ASP B 1 122 ? 10.758 -6.008 -3.787 1 95.44 122 ASP B CA 1
ATOM 2007 C C . ASP B 1 122 ? 10.773 -4.664 -3.059 1 95.44 122 ASP B C 1
ATOM 2009 O O . ASP B 1 122 ? 11.461 -4.512 -2.043 1 95.44 122 ASP B O 1
ATOM 2013 N N . ALA B 1 123 ? 10.125 -3.707 -3.602 1 95.06 123 ALA B N 1
ATOM 2014 C CA . ALA B 1 123 ? 10.078 -2.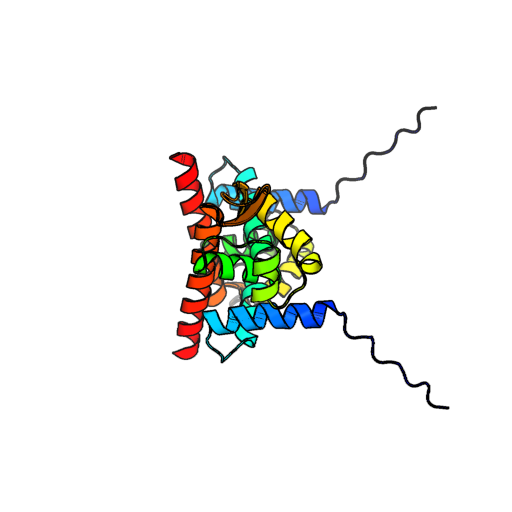373 -3.006 1 95.06 123 ALA B CA 1
ATOM 2015 C C . ALA B 1 123 ? 9.539 -2.428 -1.579 1 95.06 123 ALA B C 1
ATOM 2017 O O . ALA B 1 123 ? 10.117 -1.837 -0.667 1 95.06 123 ALA B O 1
ATOM 2018 N N . VAL B 1 124 ? 8.477 -3.193 -1.35 1 95.19 124 VAL B N 1
ATOM 2019 C CA . VAL B 1 124 ? 7.836 -3.215 -0.04 1 95.19 124 VAL B CA 1
ATOM 2020 C C . VAL B 1 124 ? 8.688 -4.016 0.943 1 95.19 124 VAL B C 1
ATOM 2022 O O . VAL B 1 124 ? 8.82 -3.635 2.109 1 95.19 124 VAL B O 1
ATOM 2025 N N . THR B 1 125 ? 9.234 -5.121 0.54 1 92.62 125 THR B N 1
ATOM 2026 C CA . THR B 1 125 ? 10.055 -5.934 1.431 1 92.62 125 THR B CA 1
ATOM 2027 C C . THR B 1 125 ? 11.336 -5.195 1.816 1 92.62 125 THR B C 1
ATOM 2029 O O . THR B 1 125 ? 11.805 -5.309 2.951 1 92.62 125 THR B O 1
ATOM 2032 N N . THR B 1 126 ? 11.859 -4.449 0.838 1 93.5 126 THR B N 1
ATOM 2033 C CA . THR B 1 126 ? 13.031 -3.629 1.126 1 93.5 126 THR B CA 1
ATOM 2034 C C . THR B 1 126 ? 12.695 -2.547 2.148 1 93.5 126 THR B C 1
ATOM 2036 O O . THR B 1 126 ? 13.453 -2.322 3.094 1 93.5 126 THR B O 1
ATOM 2039 N N . PHE B 1 127 ? 11.609 -1.915 1.972 1 92.81 127 PHE B N 1
ATOM 2040 C CA . PHE B 1 127 ? 11.172 -0.896 2.918 1 92.81 127 PHE B CA 1
ATOM 2041 C C . PHE B 1 127 ? 11.039 -1.479 4.32 1 92.81 127 PHE B C 1
ATOM 2043 O O . PHE B 1 127 ? 11.539 -0.9 5.289 1 92.81 127 PHE B O 1
ATOM 2050 N N . ILE B 1 128 ? 10.414 -2.611 4.434 1 90.81 128 ILE B N 1
ATOM 2051 C CA . ILE B 1 128 ? 10.172 -3.26 5.719 1 90.81 128 ILE B CA 1
ATOM 2052 C C . ILE B 1 128 ? 11.508 -3.584 6.387 1 90.81 128 ILE B C 1
ATOM 2054 O O . ILE B 1 128 ? 11.695 -3.307 7.574 1 90.81 128 ILE B O 1
ATOM 2058 N N . GLN B 1 129 ? 12.391 -4.105 5.68 1 88.44 129 GLN B N 1
ATOM 2059 C CA . GLN B 1 129 ? 13.68 -4.512 6.219 1 88.44 129 GLN B CA 1
ATOM 2060 C C . GLN B 1 129 ? 14.492 -3.303 6.684 1 88.44 129 GLN B C 1
ATOM 2062 O O . GLN B 1 129 ? 15.148 -3.354 7.719 1 88.44 129 GLN B O 1
ATOM 2067 N N . GLU B 1 130 ? 14.438 -2.23 5.84 1 89.88 130 GLU B N 1
ATOM 2068 C CA . GLU B 1 130 ? 15.18 -1.021 6.184 1 89.88 130 GLU B CA 1
ATOM 2069 C C . GLU B 1 130 ? 14.617 -0.368 7.441 1 89.88 130 GLU B C 1
ATOM 2071 O O . GLU B 1 130 ? 15.375 0.12 8.281 1 89.88 130 GLU B O 1
ATOM 2076 N N . GLU B 1 131 ? 13.32 -0.364 7.512 1 88.62 131 GLU B N 1
ATOM 2077 C CA . GLU B 1 131 ? 12.695 0.259 8.672 1 88.62 131 GLU B CA 1
ATOM 2078 C C . GLU B 1 131 ? 12.922 -0.575 9.93 1 88.62 131 GLU B C 1
ATOM 2080 O O . GLU B 1 131 ? 13.07 -0.028 11.023 1 88.62 131 GLU B O 1
ATOM 2085 N N . LYS B 1 132 ? 12.875 -1.818 9.789 1 82.62 132 LYS B N 1
ATOM 2086 C CA . LYS B 1 132 ? 13.164 -2.705 10.914 1 82.62 132 LYS B CA 1
ATOM 2087 C C . LYS B 1 132 ? 14.578 -2.488 11.445 1 82.62 132 LYS B C 1
ATOM 2089 O O . LYS B 1 132 ? 14.805 -2.496 12.656 1 82.62 132 LYS B O 1
ATOM 2094 N N . HIS B 1 133 ? 15.445 -2.383 10.531 1 80.62 133 HIS B N 1
ATOM 2095 C CA . HIS B 1 133 ? 16.844 -2.146 10.898 1 80.62 133 HIS B CA 1
ATOM 2096 C C . HIS B 1 133 ? 17 -0.809 11.609 1 80.62 133 HIS B C 1
ATOM 2098 O O . HIS B 1 133 ? 17.797 -0.692 12.547 1 80.62 133 HIS B O 1
ATOM 2104 N N . ALA B 1 134 ? 16.266 0.177 11.156 1 77.56 134 ALA B N 1
ATOM 2105 C CA . ALA B 1 134 ? 16.328 1.495 11.789 1 77.56 134 ALA B CA 1
ATO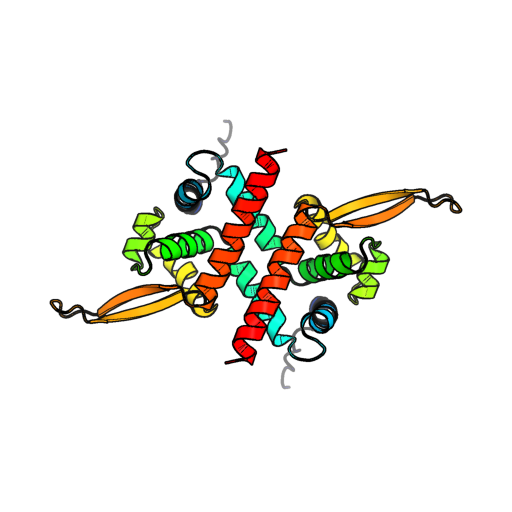M 2106 C C . ALA B 1 134 ? 15.789 1.445 13.211 1 77.56 134 ALA B C 1
ATOM 2108 O O . ALA B 1 134 ? 16.297 2.137 14.102 1 77.56 134 ALA B O 1
ATOM 2109 N N . PHE B 1 135 ? 14.773 0.629 13.492 1 69.44 135 PHE B N 1
ATOM 2110 C CA . PHE B 1 135 ? 14.195 0.491 14.828 1 69.44 135 PHE B CA 1
ATOM 2111 C C . PHE B 1 135 ? 15.125 -0.302 15.742 1 69.44 135 PHE B C 1
ATOM 2113 O O . PHE B 1 135 ? 15.227 -0.012 16.938 1 69.44 135 PHE B O 1
ATOM 2120 N N . GLU B 1 136 ? 15.641 -1.416 15.172 1 65.75 136 GLU B N 1
ATOM 2121 C CA . GLU B 1 136 ? 16.531 -2.238 15.977 1 65.75 136 GLU B CA 1
ATOM 2122 C C . GLU B 1 136 ? 17.797 -1.463 16.375 1 65.75 136 GLU B C 1
ATOM 2124 O O . GLU B 1 136 ? 18.375 -1.726 17.422 1 65.75 136 GLU B O 1
ATOM 2129 N N . HIS B 1 137 ? 18.234 -0.625 15.539 1 58.12 137 HIS B N 1
ATOM 2130 C CA . HIS B 1 137 ? 19.438 0.107 15.898 1 58.12 137 HIS B CA 1
ATOM 2131 C C . HIS B 1 137 ? 19.109 1.352 16.719 1 58.12 137 HIS B C 1
ATOM 2133 O O . HIS B 1 137 ? 20 2.025 17.219 1 58.12 137 HIS B O 1
ATOM 2139 N N . TYR B 1 138 ? 17.891 1.73 16.766 1 49.81 138 TYR B N 1
ATOM 2140 C CA . TYR B 1 138 ? 17.656 2.785 17.75 1 49.81 138 TYR B CA 1
ATOM 2141 C C . TYR B 1 138 ? 17.219 2.201 19.078 1 49.81 138 TYR B C 1
ATOM 2143 O O . TYR B 1 138 ? 16.516 1.189 19.125 1 49.81 138 TYR B O 1
#

Secondary structure (DSSP, 8-state):
-----------HHHHHHHHHHHHHHHHHH-TT-HHHHHHHHHHHHHHHSHHHHHHHHHHHHHSEE-HHHHHHHHT--THHHHHHHHHHHHTTSEEEEEEE-TTSSSEEEEEEE-HHHHHHHHHHHHHHHHHHHHHHH-/-----------HHHHHHHHHHHHHHHHHHTTS-THHHHHHHHHHHHHHSHHHHHHHHHHHHHSEE-HHHHHHHHT--THHHHHHHHHHHHTTSEEEEEEE-TTSSSEEEEEEE-HHHHHHHHHHHHHHHHHHHHHH--

Radius of gyration: 22.24 Å; Cα contacts (8 Å, |Δi|>4): 336; chains: 2; bounding box: 65×74×59 Å

Organism: NCBI:txid1604004

Foldseek 3Di:
DPPPPPDPDPDPVVVVVVVVLCVVCCVVVNNPPSVPVVLVVLVVVLCPDPLLVLLLVVQLVVFKAALCRSCVVVVHDSVVCVVSVVSCVVSQQKDWDWDDDVVDPDTDIMIGGDPVNNVVSVVVVVVVVVVVVVVVVD/DPPPPPDPDPDPVVVVVVVVLCVVCCVVVNNPCSVPVVLVVLVVVLCPDPLLVLLLVVQLVVFKAALCRSCVVVVHDSVVCVVSVVSCVVSQQKDWDWDDDVVDPDTDIMIGGDPVNNVVSVVVVVVVVVVVVVVVVD

pLDDT: mean 79.23, std 18.45, range [25.72, 98.0]